Protein AF-A0A7W1GTR8-F1 (afdb_monomer_lite)

Sequence (193 aa):
MGFISLISNRDPLPRPLDPHANIKKKIEDIERNLTNFVSSNVNLNPQEKAKLLEQIKTRTIVAIEPSDSGLYKTFTATIVHPDIIKIKELLAQTEPTQKLLKDEITTKQEIRDVKLELVKDRKRLELLEERIDLARRKHPELFGKVTSAIGRRTLKLEREFFQTKSAIALNEKTLDELKVLLVEEDHRMRIPE

Foldseek 3Di:
DDDDDDDDDDDDDDDPDDPVVVVVVVLVVVLVVQLVVLVPDPPDDPVVSVVVNVCSVVVWDWDWDDDPVRDIDIDTDDDPDVVVVVVVVVVVVCVVVVVLVVVLVVLVVLLVVLVVVLVVLVVVLVVLVVVLVVLCVVPVPLPCPPVDPSNVVSVVSVVVNVVSVVSNVVSVVVSVVSVVVSVVSVVVPDDDD

Radius of gyration: 35.83 Å; chains: 1; bounding box: 67×60×103 Å

Structure (mmCIF, N/CA/C/O backbone):
data_AF-A0A7W1GTR8-F1
#
_entry.id   AF-A0A7W1GTR8-F1
#
loop_
_atom_site.group_PDB
_atom_site.id
_atom_site.type_symbol
_atom_site.label_atom_id
_atom_site.label_alt_id
_atom_site.label_comp_id
_atom_site.label_asym_id
_atom_site.label_entity_id
_atom_site.label_seq_id
_atom_site.pdbx_PDB_ins_code
_atom_site.Cartn_x
_atom_site.Cartn_y
_atom_site.Cartn_z
_atom_site.occupancy
_atom_site.B_iso_or_equiv
_atom_site.auth_seq_id
_atom_site.auth_comp_id
_atom_site.auth_asym_id
_atom_site.auth_atom_id
_atom_site.pdbx_PDB_model_num
ATOM 1 N N . MET A 1 1 ? 33.565 -49.693 39.510 1.00 44.16 1 MET A N 1
ATOM 2 C CA . MET A 1 1 ? 34.480 -48.678 38.937 1.00 44.16 1 MET A CA 1
ATOM 3 C C . MET A 1 1 ? 34.095 -48.525 37.472 1.00 44.16 1 MET A C 1
ATOM 5 O O . MET A 1 1 ? 34.162 -49.528 36.788 1.00 44.16 1 MET A O 1
ATOM 9 N N . GLY A 1 2 ? 33.598 -47.429 36.907 1.00 37.44 2 GLY A N 1
ATOM 10 C CA . GLY A 1 2 ? 33.258 -46.073 37.340 1.00 37.44 2 GLY A CA 1
ATOM 11 C C . GLY A 1 2 ? 32.327 -45.460 36.266 1.00 37.44 2 GLY A C 1
ATOM 12 O O . GLY A 1 2 ? 32.185 -46.027 35.185 1.00 37.44 2 GLY A O 1
ATOM 13 N N . PHE A 1 3 ? 31.641 -44.368 36.609 1.00 48.03 3 PHE A N 1
ATOM 14 C CA . PHE A 1 3 ? 30.519 -43.763 35.878 1.00 48.03 3 PHE A CA 1
ATOM 15 C C . PHE A 1 3 ? 30.929 -42.816 34.731 1.00 48.03 3 PHE A C 1
ATOM 17 O O . PHE A 1 3 ? 32.016 -42.245 34.723 1.00 48.03 3 PHE A O 1
ATOM 24 N N . ILE A 1 4 ? 29.988 -42.646 33.797 1.00 41.41 4 ILE A N 1
ATOM 25 C CA . ILE A 1 4 ? 29.943 -41.693 32.677 1.00 41.41 4 ILE A CA 1
ATOM 26 C C . ILE A 1 4 ? 29.884 -40.248 33.200 1.00 41.41 4 ILE A C 1
ATOM 28 O O . ILE A 1 4 ? 29.136 -39.982 34.137 1.00 41.41 4 ILE A O 1
ATOM 32 N N . SER A 1 5 ? 30.538 -39.305 32.512 1.00 35.69 5 SER A N 1
ATOM 33 C CA . SER A 1 5 ? 30.191 -37.877 32.592 1.00 35.69 5 SER A CA 1
ATOM 34 C C . SER A 1 5 ? 30.005 -37.286 31.193 1.00 35.69 5 SER A C 1
ATOM 36 O O . SER A 1 5 ? 30.965 -37.032 30.472 1.00 35.69 5 SER A O 1
ATOM 38 N N . LEU A 1 6 ? 28.738 -37.072 30.834 1.00 41.62 6 LEU A N 1
ATOM 39 C CA . LEU A 1 6 ? 28.268 -36.231 29.732 1.00 41.62 6 LEU A CA 1
ATOM 40 C C . LEU A 1 6 ? 28.116 -34.801 30.263 1.00 41.62 6 LEU A C 1
ATOM 42 O O . LEU A 1 6 ? 27.277 -34.563 31.129 1.00 41.62 6 LEU A O 1
ATOM 46 N N . ILE A 1 7 ? 28.877 -33.845 29.731 1.00 37.41 7 ILE A N 1
ATOM 47 C CA . ILE A 1 7 ? 28.616 -32.417 29.953 1.00 37.41 7 ILE A CA 1
ATOM 48 C C . ILE A 1 7 ? 27.919 -31.888 28.698 1.00 37.41 7 ILE A C 1
ATOM 50 O O . ILE A 1 7 ? 28.552 -31.576 27.695 1.00 37.41 7 ILE A O 1
ATOM 54 N N . SER A 1 8 ? 26.589 -31.838 28.752 1.00 37.44 8 SER A N 1
ATOM 55 C CA . SER A 1 8 ? 25.745 -31.133 27.787 1.00 37.44 8 SER A CA 1
ATOM 56 C C . SER A 1 8 ? 25.463 -29.740 28.338 1.00 37.44 8 SER A C 1
ATOM 58 O O . SER A 1 8 ? 24.739 -29.612 29.325 1.00 37.44 8 SER A O 1
ATOM 60 N N . ASN A 1 9 ? 25.972 -28.703 27.672 1.00 40.69 9 ASN A N 1
ATOM 61 C CA . ASN A 1 9 ? 25.506 -27.330 27.855 1.00 40.69 9 ASN A CA 1
ATOM 62 C C . ASN A 1 9 ? 24.008 -27.268 27.527 1.00 40.69 9 ASN A C 1
ATOM 64 O O . ASN A 1 9 ? 23.613 -27.386 26.369 1.00 40.69 9 ASN A O 1
ATOM 68 N N . ARG A 1 10 ? 23.169 -27.123 28.553 1.00 44.97 10 ARG A N 1
ATOM 69 C CA . ARG A 1 10 ? 21.782 -26.685 28.400 1.00 44.97 10 ARG A CA 1
ATOM 70 C C . ARG A 1 10 ? 21.700 -25.244 28.873 1.00 44.97 10 ARG A C 1
ATOM 72 O O . ARG A 1 10 ? 21.824 -24.997 30.069 1.00 44.97 10 ARG A O 1
ATOM 79 N N . ASP A 1 11 ? 21.436 -24.334 27.944 1.00 45.75 11 ASP A N 1
ATOM 80 C CA . ASP A 1 11 ? 20.737 -23.094 28.268 1.00 45.75 11 ASP A CA 1
ATOM 81 C C . ASP A 1 11 ? 19.374 -23.468 28.879 1.00 45.75 11 ASP A C 1
ATOM 83 O O . ASP A 1 11 ? 18.598 -24.197 28.245 1.00 45.75 11 ASP A O 1
ATOM 87 N N . PRO A 1 12 ? 19.059 -23.050 30.116 1.00 52.91 12 PRO A N 1
ATOM 88 C CA . PRO A 1 12 ? 17.730 -23.241 30.661 1.00 52.91 12 PRO A CA 1
ATOM 89 C C . PRO A 1 12 ? 16.777 -22.247 29.990 1.00 52.91 12 PRO A C 1
ATOM 91 O O . PRO A 1 12 ? 16.933 -21.034 30.112 1.00 52.91 12 PRO A O 1
ATOM 94 N N . LEU A 1 13 ? 15.756 -22.771 29.309 1.00 50.06 13 LEU A N 1
ATOM 95 C CA . LEU A 1 13 ? 14.580 -22.004 28.890 1.00 50.06 13 LEU A CA 1
ATOM 96 C C . LEU A 1 13 ? 14.046 -21.150 30.067 1.00 50.06 13 LEU A C 1
ATOM 98 O O . LEU A 1 13 ? 14.011 -21.641 31.204 1.00 50.06 13 LEU A O 1
ATOM 102 N N . PRO A 1 14 ? 13.606 -19.897 29.830 1.00 49.75 14 PRO A N 1
ATOM 103 C CA . PRO A 1 14 ? 13.045 -19.047 30.876 1.00 49.75 14 PRO A CA 1
ATOM 104 C C . PRO A 1 14 ? 11.790 -19.701 31.466 1.00 49.75 14 PRO A C 1
ATOM 106 O O . PRO A 1 14 ? 10.879 -20.107 30.743 1.00 49.75 14 PRO A O 1
ATOM 109 N N . ARG A 1 15 ? 11.754 -19.831 32.797 1.00 55.25 15 ARG A N 1
ATOM 110 C CA . ARG A 1 15 ? 10.621 -20.426 33.519 1.00 55.25 15 ARG A CA 1
ATOM 111 C C . ARG A 1 15 ? 9.352 -19.589 33.281 1.00 55.25 15 ARG A C 1
ATOM 113 O O . ARG A 1 15 ? 9.442 -18.361 33.336 1.00 55.25 15 ARG A O 1
ATOM 120 N N . PRO A 1 16 ? 8.178 -20.211 33.072 1.00 49.00 16 PRO A N 1
ATOM 121 C CA . PRO A 1 16 ? 6.916 -19.482 33.020 1.00 49.00 16 PRO A CA 1
ATOM 122 C C . PRO A 1 16 ? 6.690 -18.750 34.351 1.00 49.00 16 PRO A C 1
ATOM 124 O O . PRO A 1 16 ? 6.850 -19.333 35.423 1.00 49.00 16 PRO A O 1
ATOM 127 N N . LEU A 1 17 ? 6.363 -17.456 34.276 1.00 48.94 17 LEU A N 1
ATOM 128 C CA . LEU A 1 17 ? 6.008 -16.631 35.431 1.00 48.94 17 LEU A CA 1
ATOM 129 C C . LEU A 1 17 ? 4.769 -17.227 36.105 1.00 48.94 17 LEU A C 1
ATOM 131 O O . LEU A 1 17 ? 3.690 -17.255 35.518 1.00 48.94 17 LEU A O 1
ATOM 135 N N . ASP A 1 18 ? 4.949 -17.711 37.330 1.00 48.56 18 ASP A N 1
ATOM 136 C CA . ASP A 1 18 ? 3.910 -18.336 38.139 1.00 48.56 18 ASP A CA 1
ATOM 137 C C . ASP A 1 18 ? 2.757 -17.339 38.414 1.00 48.56 18 ASP A C 1
ATOM 139 O O . ASP A 1 18 ? 2.961 -16.339 39.117 1.00 48.56 18 ASP A O 1
ATOM 143 N N . PRO A 1 19 ? 1.535 -17.565 37.893 1.00 51.44 19 PRO A N 1
ATOM 144 C CA . PRO A 1 19 ? 0.390 -16.693 38.150 1.00 51.44 19 PRO A CA 1
ATOM 145 C C . PRO A 1 19 ? 0.018 -16.629 39.643 1.00 51.44 19 PRO A C 1
ATOM 147 O O . PRO A 1 19 ? -0.538 -15.622 40.092 1.00 51.44 19 PRO A O 1
ATOM 150 N N . HIS A 1 20 ? 0.389 -17.635 40.444 1.00 42.25 20 HIS A N 1
ATOM 151 C CA . HIS A 1 20 ? 0.188 -17.632 41.894 1.00 42.25 20 HIS A CA 1
ATOM 152 C C . HIS A 1 20 ? 1.148 -16.682 42.621 1.00 42.25 20 HIS A C 1
ATOM 154 O O . HIS A 1 20 ? 0.769 -16.101 43.643 1.00 42.25 20 HIS A O 1
ATOM 160 N N . ALA A 1 21 ? 2.345 -16.438 42.076 1.00 42.09 21 ALA A N 1
ATOM 161 C CA . ALA A 1 21 ? 3.288 -15.469 42.636 1.00 42.09 21 ALA A CA 1
ATOM 162 C C . ALA A 1 21 ? 2.758 -14.025 42.527 1.00 42.09 21 ALA A C 1
ATOM 164 O O . ALA A 1 21 ? 2.956 -13.218 43.437 1.00 42.09 21 ALA A O 1
ATOM 165 N N . ASN A 1 22 ? 2.007 -13.713 41.463 1.00 53.09 22 ASN A N 1
ATOM 166 C CA . ASN A 1 22 ? 1.377 -12.402 41.276 1.00 53.09 22 ASN A CA 1
ATOM 167 C C . ASN A 1 22 ? 0.144 -12.188 42.166 1.00 53.09 22 ASN A C 1
ATOM 169 O O . ASN A 1 22 ? -0.068 -11.082 42.662 1.00 53.09 22 ASN A O 1
ATOM 173 N N . ILE A 1 23 ? -0.670 -13.225 42.393 1.00 51.38 23 ILE A N 1
ATOM 174 C CA . ILE A 1 23 ? -1.851 -13.131 43.269 1.00 51.38 23 ILE A CA 1
ATOM 175 C C . ILE A 1 23 ? -1.424 -12.966 44.727 1.00 51.38 23 ILE A C 1
ATOM 177 O O . ILE A 1 23 ? -1.964 -12.114 45.429 1.00 51.38 23 ILE A O 1
ATOM 181 N N . LYS A 1 24 ? -0.407 -13.715 45.164 1.00 53.12 24 LYS A N 1
ATOM 182 C CA . LYS A 1 24 ? 0.158 -13.584 46.509 1.00 53.12 24 LYS A CA 1
ATOM 183 C C . LYS A 1 24 ? 0.646 -12.157 46.777 1.00 53.12 24 LYS A C 1
ATOM 185 O O . LYS A 1 24 ? 0.281 -11.575 47.792 1.00 53.12 24 LYS A O 1
ATOM 190 N N . LYS A 1 25 ? 1.364 -11.565 45.818 1.00 61.03 25 LYS A N 1
ATOM 191 C CA . LYS A 1 25 ? 1.833 -10.176 45.900 1.00 61.03 25 LYS A CA 1
ATOM 192 C C . LYS A 1 25 ? 0.680 -9.166 45.976 1.00 61.03 25 LYS A C 1
ATOM 194 O O . LYS A 1 25 ? 0.719 -8.260 46.795 1.00 61.03 25 LYS A O 1
ATOM 199 N N . LYS A 1 26 ? -0.386 -9.355 45.188 1.00 60.34 26 LYS A N 1
ATOM 200 C CA . LYS A 1 26 ? -1.576 -8.484 45.237 1.00 60.34 26 LYS A CA 1
ATOM 201 C C . LYS A 1 26 ? -2.319 -8.563 46.572 1.00 60.34 26 LYS A C 1
ATOM 203 O O . LYS A 1 26 ? -2.803 -7.544 47.048 1.00 60.34 26 LYS A O 1
ATOM 208 N N . ILE A 1 27 ? -2.412 -9.750 47.172 1.00 60.91 27 ILE A N 1
ATOM 209 C CA . ILE A 1 27 ? -3.022 -9.927 48.498 1.00 60.91 27 ILE A CA 1
ATOM 210 C C . ILE A 1 27 ? -2.170 -9.226 49.564 1.00 60.91 27 ILE A C 1
ATOM 212 O O . ILE A 1 27 ? -2.715 -8.480 50.372 1.00 60.91 27 ILE A O 1
ATOM 216 N N . GLU A 1 28 ? -0.844 -9.381 49.512 1.00 65.25 28 GLU A N 1
ATOM 217 C CA . GLU A 1 28 ? 0.091 -8.692 50.416 1.00 65.25 28 GLU A CA 1
ATOM 218 C C . GLU A 1 28 ? 0.008 -7.156 50.285 1.00 65.25 28 GLU A C 1
ATOM 220 O O . GLU A 1 28 ? 0.047 -6.442 51.290 1.00 65.25 28 GLU A O 1
ATOM 225 N N . ASP A 1 29 ? -0.162 -6.633 49.066 1.00 69.50 29 ASP A N 1
ATOM 226 C CA . ASP A 1 29 ? -0.330 -5.196 48.816 1.00 69.50 29 ASP A CA 1
ATOM 227 C C . ASP A 1 29 ? -1.667 -4.663 49.380 1.00 69.50 29 ASP A C 1
ATOM 229 O O . ASP A 1 29 ? -1.715 -3.572 49.957 1.00 69.50 29 ASP A O 1
ATOM 233 N N . ILE A 1 30 ? -2.752 -5.441 49.279 1.00 65.06 30 ILE A N 1
ATOM 234 C CA . ILE A 1 30 ? -4.070 -5.091 49.840 1.00 65.06 30 ILE A CA 1
ATOM 235 C C . ILE A 1 30 ? -4.044 -5.128 51.376 1.00 65.06 30 ILE A C 1
ATOM 237 O O . ILE A 1 30 ? -4.509 -4.182 52.016 1.00 65.06 30 ILE A O 1
ATOM 241 N N . GLU A 1 31 ? -3.459 -6.171 51.975 1.00 65.38 31 GLU A N 1
ATOM 242 C CA . GLU A 1 31 ? -3.281 -6.292 53.430 1.00 65.38 31 GLU A CA 1
ATOM 243 C C . GLU A 1 31 ? -2.493 -5.093 53.987 1.00 65.38 31 GLU A C 1
ATOM 245 O O . GLU A 1 31 ? -2.859 -4.520 55.020 1.00 65.38 31 GLU A O 1
ATOM 250 N N . ARG A 1 32 ? -1.450 -4.652 53.270 1.00 70.25 32 ARG A N 1
ATOM 251 C CA . ARG A 1 32 ? -0.637 -3.488 53.644 1.00 70.25 32 ARG A CA 1
ATOM 252 C C . ARG A 1 32 ? -1.436 -2.186 53.608 1.00 70.25 32 ARG A C 1
ATOM 254 O O . ARG A 1 32 ? -1.359 -1.400 54.552 1.00 70.25 32 ARG A O 1
ATOM 261 N N . ASN A 1 33 ? -2.231 -1.967 52.564 1.00 68.81 33 ASN A N 1
ATOM 262 C CA . ASN A 1 33 ? -3.048 -0.758 52.433 1.00 68.81 33 ASN A CA 1
ATOM 263 C C . ASN A 1 33 ? -4.148 -0.681 53.504 1.00 68.81 33 ASN A C 1
ATOM 265 O O . ASN A 1 33 ? -4.340 0.377 54.105 1.00 68.81 33 ASN A O 1
ATOM 269 N N . LEU A 1 34 ? -4.815 -1.802 53.803 1.00 63.34 34 LEU A N 1
ATOM 270 C CA . LEU A 1 34 ? -5.828 -1.875 54.863 1.00 63.34 34 LEU A CA 1
ATOM 271 C C . LEU A 1 34 ? -5.219 -1.663 56.253 1.00 63.34 34 LEU A C 1
ATOM 273 O O . LEU A 1 34 ? -5.763 -0.909 57.059 1.00 63.34 34 LEU A O 1
ATOM 277 N N . THR A 1 35 ? -4.056 -2.263 56.515 1.00 69.31 35 THR A N 1
ATOM 278 C CA . THR A 1 35 ? -3.319 -2.066 57.772 1.00 69.31 35 THR A CA 1
ATOM 279 C C . THR A 1 35 ? -2.945 -0.598 57.966 1.00 69.31 35 THR A C 1
ATOM 281 O O . THR A 1 35 ? -3.136 -0.055 59.056 1.00 69.31 35 THR A O 1
ATOM 284 N N . ASN A 1 36 ? -2.464 0.067 56.912 1.00 70.75 36 ASN A N 1
ATOM 285 C CA . ASN A 1 36 ? -2.107 1.484 56.955 1.00 70.75 36 ASN A CA 1
ATOM 286 C C . ASN A 1 36 ? -3.327 2.373 57.214 1.00 70.75 36 ASN A C 1
ATOM 288 O O . ASN A 1 36 ? -3.244 3.275 58.042 1.00 70.75 36 ASN A O 1
ATOM 292 N N . PHE A 1 37 ? -4.460 2.088 56.567 1.00 67.56 37 PHE A N 1
ATOM 293 C CA . PHE A 1 37 ? -5.707 2.830 56.753 1.00 67.56 37 PHE A CA 1
ATOM 294 C C . PHE A 1 37 ? -6.261 2.705 58.180 1.00 67.56 37 PHE A C 1
ATOM 296 O O . PHE A 1 37 ? -6.574 3.707 58.818 1.00 67.56 37 PHE A O 1
ATOM 303 N N . VAL A 1 38 ? -6.334 1.487 58.725 1.00 67.00 38 VAL A N 1
ATOM 304 C CA . VAL A 1 38 ? -6.798 1.268 60.108 1.00 67.00 38 VAL A CA 1
ATOM 305 C C . VAL A 1 38 ? -5.825 1.889 61.114 1.00 67.00 38 VAL A C 1
ATOM 307 O O . VAL A 1 38 ? -6.241 2.444 62.131 1.00 67.00 38 VAL A O 1
ATOM 310 N N . SER A 1 39 ? -4.523 1.852 60.822 1.00 66.56 39 SER A N 1
ATOM 311 C CA . SER A 1 39 ? -3.492 2.445 61.677 1.00 66.56 39 SER A CA 1
ATOM 312 C C . SER A 1 39 ? -3.520 3.975 61.684 1.00 66.56 39 SER A C 1
ATOM 314 O O . SER A 1 39 ? -3.244 4.565 62.730 1.00 66.56 39 SER A O 1
ATOM 316 N N . SER A 1 40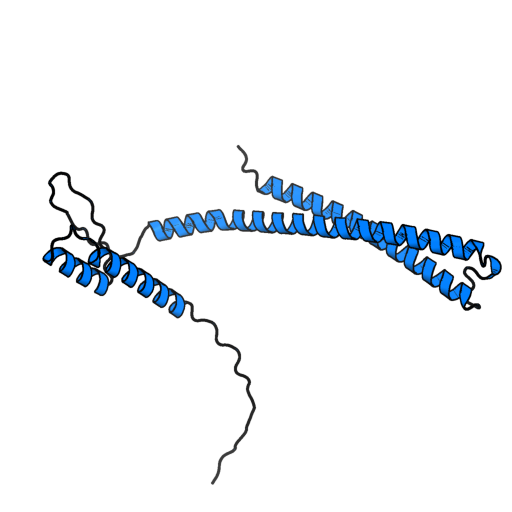 ? -3.875 4.617 60.569 1.00 69.12 40 SER A N 1
ATOM 317 C CA . SER A 1 40 ? -3.925 6.079 60.436 1.00 69.12 40 SER A CA 1
ATOM 318 C C . SER A 1 40 ? -5.268 6.701 60.829 1.00 69.12 40 SER A C 1
ATOM 320 O O . SER A 1 40 ? -5.339 7.914 61.018 1.00 69.12 40 SER A O 1
ATOM 322 N N . ASN A 1 41 ? -6.325 5.902 60.992 1.00 63.38 41 ASN A N 1
ATOM 323 C CA . ASN A 1 41 ? -7.642 6.414 61.352 1.00 63.38 41 ASN A CA 1
ATOM 324 C C . ASN A 1 41 ? -7.706 6.788 62.847 1.00 63.38 41 ASN A C 1
ATOM 326 O O . ASN A 1 41 ? -7.627 5.931 63.732 1.00 63.38 41 ASN A O 1
ATOM 330 N N . VAL A 1 42 ? -7.816 8.092 63.115 1.00 57.69 42 VAL A N 1
ATOM 331 C CA . VAL A 1 42 ? -7.761 8.704 64.458 1.00 57.69 42 VAL A CA 1
ATOM 332 C C . VAL A 1 42 ? -9.077 8.531 65.228 1.00 57.69 42 VAL A C 1
ATOM 334 O O . VAL A 1 42 ? -9.092 8.616 66.451 1.00 57.69 42 VAL A O 1
ATOM 337 N N . ASN A 1 43 ? -10.171 8.217 64.530 1.00 58.56 43 ASN A N 1
ATOM 338 C CA . ASN A 1 43 ? -11.512 8.126 65.112 1.00 58.56 43 ASN A CA 1
ATOM 339 C C . ASN A 1 43 ? -11.857 6.732 65.668 1.00 58.56 43 ASN A C 1
ATOM 341 O O . ASN A 1 43 ? -12.959 6.537 66.175 1.00 58.56 43 ASN A O 1
ATOM 345 N N . LEU A 1 44 ? -10.948 5.756 65.563 1.00 60.28 44 LEU A N 1
ATOM 346 C CA . LEU A 1 44 ? -11.160 4.395 66.063 1.00 60.28 44 LEU A CA 1
ATOM 347 C C . LEU A 1 44 ? -10.664 4.251 67.504 1.00 60.28 44 LEU A C 1
ATOM 349 O O . LEU A 1 44 ? -9.524 4.598 67.822 1.00 60.28 44 LEU A O 1
ATOM 353 N N . ASN A 1 45 ? -11.495 3.657 68.361 1.00 67.69 45 ASN A N 1
ATOM 354 C CA . ASN A 1 45 ? -11.109 3.291 69.721 1.00 67.69 45 ASN A CA 1
ATOM 355 C C . ASN A 1 45 ? -9.925 2.293 69.683 1.00 67.69 45 ASN A C 1
ATOM 357 O O . ASN A 1 45 ? -9.959 1.346 68.889 1.00 67.69 45 ASN A O 1
ATOM 361 N N . PRO A 1 46 ? -8.888 2.444 70.532 1.00 69.81 46 PRO A N 1
ATOM 362 C CA . PRO A 1 46 ? -7.747 1.528 70.600 1.00 69.81 46 PRO A CA 1
ATOM 363 C C . PRO A 1 46 ? -8.091 0.028 70.621 1.00 69.81 46 PRO A C 1
ATOM 365 O O . PRO A 1 46 ? -7.386 -0.765 69.996 1.00 69.81 46 PRO A O 1
ATOM 368 N N . GLN A 1 47 ? -9.179 -0.373 71.288 1.00 66.25 47 GLN A N 1
ATOM 369 C CA . GLN A 1 47 ? -9.611 -1.779 71.335 1.00 66.25 47 GLN A CA 1
ATOM 370 C C . GLN A 1 47 ? -10.207 -2.268 70.003 1.00 66.25 47 GLN A C 1
ATOM 372 O O . GLN A 1 47 ? -9.911 -3.375 69.555 1.00 66.25 47 GLN A O 1
ATOM 377 N N . GLU A 1 48 ? -11.005 -1.437 69.332 1.00 61.66 48 GLU A N 1
ATOM 378 C CA . GLU A 1 48 ? -11.594 -1.749 68.021 1.00 61.66 48 GLU A CA 1
ATOM 379 C C . GLU A 1 48 ? -10.524 -1.781 66.931 1.00 61.66 48 GLU A C 1
ATOM 381 O O . GLU A 1 48 ? -10.508 -2.668 66.078 1.00 61.66 48 GLU A O 1
ATOM 386 N N . LYS A 1 49 ? -9.561 -0.862 67.025 1.00 66.62 49 LYS A N 1
ATOM 387 C CA . LYS A 1 49 ? -8.378 -0.818 66.171 1.00 66.62 49 LYS A CA 1
ATOM 388 C C . LYS A 1 49 ? -7.551 -2.099 66.284 1.00 66.62 49 LYS A C 1
ATOM 390 O O . LYS A 1 49 ? -7.161 -2.661 65.263 1.00 66.62 49 LYS A O 1
ATOM 395 N N . ALA A 1 50 ? -7.323 -2.595 67.502 1.00 67.56 50 ALA A N 1
ATOM 396 C CA . ALA A 1 50 ? -6.613 -3.855 67.724 1.00 67.56 50 ALA A CA 1
ATOM 397 C C . ALA A 1 50 ? -7.363 -5.055 67.115 1.00 67.56 50 ALA A C 1
ATOM 399 O O . ALA A 1 50 ? -6.756 -5.864 66.413 1.00 67.56 50 ALA A O 1
ATOM 400 N N . LYS A 1 51 ? -8.687 -5.119 67.303 1.00 64.50 51 LYS A N 1
ATOM 401 C CA . LYS A 1 51 ? -9.542 -6.188 66.766 1.00 64.50 51 LYS A CA 1
ATOM 402 C C . LYS A 1 51 ? -9.571 -6.211 65.231 1.00 64.50 51 LYS A C 1
ATOM 404 O O . LYS A 1 51 ? -9.462 -7.277 64.633 1.00 64.50 51 LYS A O 1
ATOM 409 N N . LEU A 1 52 ? -9.651 -5.047 64.583 1.00 61.41 52 LEU A N 1
ATOM 410 C CA . LEU A 1 52 ? -9.629 -4.935 63.117 1.00 61.41 52 LEU A CA 1
ATOM 411 C C . LEU A 1 52 ? -8.267 -5.322 62.524 1.00 61.41 52 LEU A C 1
ATOM 413 O O . LEU A 1 52 ? -8.209 -6.006 61.504 1.00 61.41 52 LEU A O 1
ATOM 417 N N . LEU A 1 53 ? -7.164 -4.946 63.179 1.00 67.25 53 LEU A N 1
ATOM 418 C CA . LEU A 1 53 ? -5.819 -5.360 62.762 1.00 67.25 53 LEU A CA 1
ATOM 419 C C . LEU A 1 53 ? -5.618 -6.879 62.875 1.00 67.25 53 LEU A C 1
ATOM 421 O O . LEU A 1 53 ? -4.940 -7.476 62.038 1.00 67.25 53 LEU A O 1
ATOM 425 N N . GLU A 1 54 ? -6.217 -7.521 63.877 1.00 64.94 54 GLU A N 1
ATOM 426 C CA . GLU A 1 54 ? -6.216 -8.981 64.022 1.00 64.94 54 GLU A CA 1
ATOM 427 C C . GLU A 1 54 ? -7.061 -9.673 62.933 1.00 64.94 54 GLU A C 1
ATOM 429 O O . GLU A 1 54 ? -6.651 -10.689 62.364 1.00 64.94 54 GLU A O 1
ATOM 434 N N . GLN A 1 55 ? -8.196 -9.082 62.555 1.00 61.81 55 GLN A N 1
ATOM 435 C CA . GLN A 1 55 ? -9.064 -9.581 61.479 1.00 61.81 55 GLN A CA 1
ATOM 436 C C . GLN A 1 55 ? -8.429 -9.454 60.082 1.00 61.81 55 GLN A C 1
ATOM 438 O O . GLN A 1 55 ? -8.544 -10.369 59.264 1.00 61.81 55 GLN A O 1
ATOM 443 N N . ILE A 1 56 ? -7.673 -8.378 59.832 1.00 62.22 56 ILE A N 1
ATOM 444 C CA . ILE A 1 56 ? -6.878 -8.210 58.602 1.00 62.22 56 ILE A CA 1
ATOM 445 C C . ILE A 1 56 ? -5.784 -9.284 58.521 1.00 62.22 56 ILE A C 1
ATOM 447 O O . ILE A 1 56 ? -5.637 -9.933 57.487 1.00 62.22 56 ILE A O 1
ATOM 451 N N . LYS A 1 57 ? -5.062 -9.540 59.623 1.00 63.81 57 LYS A N 1
ATOM 452 C CA . LYS A 1 57 ? -4.029 -10.594 59.686 1.00 63.81 57 LYS A CA 1
ATOM 453 C C . LYS A 1 57 ? -4.587 -11.999 59.454 1.00 63.81 57 LYS A C 1
ATOM 455 O O . LYS A 1 57 ? -3.891 -12.851 58.912 1.00 63.81 57 LYS A O 1
ATOM 460 N N . THR A 1 58 ? -5.834 -12.244 59.850 1.00 60.66 58 THR A N 1
ATOM 461 C CA . THR A 1 58 ? -6.526 -13.529 59.654 1.00 60.66 58 THR A CA 1
ATOM 462 C C . THR A 1 58 ? -7.278 -13.615 58.321 1.00 60.66 58 THR A C 1
ATOM 464 O O . THR A 1 58 ? -7.981 -14.595 58.085 1.00 60.66 58 THR A O 1
ATOM 467 N N . ARG A 1 59 ? -7.097 -12.635 57.418 1.00 59.06 59 ARG A N 1
ATOM 468 C CA . ARG A 1 59 ? -7.688 -12.590 56.065 1.00 59.06 59 ARG A CA 1
ATOM 469 C C . ARG A 1 59 ? -9.218 -12.610 56.044 1.00 59.06 59 ARG A C 1
ATOM 471 O O . ARG A 1 59 ? -9.825 -13.119 55.103 1.00 59.06 59 ARG A O 1
ATOM 478 N N . THR A 1 60 ? -9.846 -12.026 57.061 1.00 53.25 60 THR A N 1
ATOM 479 C CA . THR A 1 60 ? -11.303 -11.859 57.116 1.00 53.25 60 THR A CA 1
ATOM 480 C C . THR A 1 60 ? -11.645 -10.421 56.724 1.00 53.25 60 THR A C 1
ATOM 482 O O . THR A 1 60 ? -11.276 -9.487 57.433 1.00 53.25 60 THR A O 1
ATOM 485 N N . ILE A 1 61 ? -12.320 -10.213 55.587 1.00 50.34 61 ILE A N 1
ATOM 486 C CA . ILE A 1 61 ? -12.757 -8.870 55.169 1.00 50.34 61 ILE A CA 1
ATOM 487 C C . ILE A 1 61 ? -14.017 -8.507 55.962 1.00 50.34 61 ILE A C 1
ATOM 489 O O . ILE A 1 61 ? -15.012 -9.228 55.913 1.00 50.34 61 ILE A O 1
ATOM 493 N N . VAL A 1 62 ? -13.973 -7.393 56.695 1.00 45.50 62 VAL A N 1
ATOM 494 C CA . VAL A 1 62 ? -15.103 -6.873 57.478 1.00 45.50 62 VAL A CA 1
ATOM 495 C C . VAL A 1 62 ? -15.706 -5.683 56.739 1.00 45.50 62 VAL A C 1
ATOM 497 O O . VAL A 1 62 ? -15.032 -4.673 56.549 1.00 45.50 62 VAL A O 1
ATOM 500 N N . ALA A 1 63 ? -16.972 -5.791 56.332 1.00 46.12 63 ALA A N 1
ATOM 501 C CA . ALA A 1 63 ? -17.763 -4.635 55.920 1.00 46.12 63 ALA A CA 1
ATOM 502 C C . ALA A 1 63 ? -18.382 -3.995 57.174 1.00 46.12 63 ALA A C 1
ATOM 504 O O . ALA A 1 63 ? -18.986 -4.691 57.994 1.00 46.12 63 ALA A O 1
ATOM 505 N N . ILE A 1 64 ? -18.198 -2.684 57.342 1.00 44.53 64 ILE A N 1
ATOM 506 C CA . ILE A 1 64 ? -18.766 -1.907 58.449 1.00 44.53 64 ILE A CA 1
ATOM 507 C C . ILE A 1 64 ? -19.797 -0.953 57.846 1.00 44.53 64 ILE A C 1
ATOM 509 O O . ILE A 1 64 ? -19.423 -0.046 57.106 1.00 44.53 64 ILE A O 1
ATOM 513 N N . GLU A 1 65 ? -21.076 -1.147 58.166 1.00 41.38 65 GLU A N 1
ATOM 514 C CA . GLU A 1 65 ? -22.122 -0.161 57.875 1.00 41.38 65 GLU A CA 1
ATOM 515 C C . GLU A 1 65 ? -22.358 0.738 59.102 1.00 41.38 65 GLU A C 1
ATOM 517 O O . GLU A 1 65 ? -22.350 0.246 60.240 1.00 41.38 65 GLU A O 1
ATOM 522 N N . PRO A 1 66 ? -22.567 2.054 58.914 1.00 38.16 66 PRO A N 1
ATOM 523 C CA . PRO A 1 66 ? -22.996 2.930 59.996 1.00 38.16 66 PRO A CA 1
ATOM 524 C C . PRO A 1 66 ? -24.441 2.592 60.387 1.00 38.16 66 PRO A C 1
ATOM 526 O O . PRO A 1 66 ? -25.311 2.496 59.527 1.00 38.16 66 PRO A O 1
ATOM 529 N N . SER A 1 67 ? -24.706 2.410 61.685 1.00 44.06 67 SER A N 1
ATOM 530 C CA . SER A 1 67 ? -26.077 2.304 62.194 1.00 44.06 67 SER A CA 1
ATOM 531 C C . SER A 1 67 ? -26.548 3.658 62.723 1.00 44.06 67 SER A C 1
ATOM 533 O O . SER A 1 67 ? -25.781 4.379 63.368 1.00 44.06 67 SER A O 1
ATOM 535 N N . ASP A 1 68 ? -27.828 3.970 62.520 1.00 45.12 68 ASP A N 1
ATOM 536 C CA . ASP A 1 68 ? -28.463 5.216 62.979 1.00 45.12 68 ASP A CA 1
ATOM 537 C C . ASP A 1 68 ? -28.490 5.378 64.516 1.00 45.12 68 ASP A C 1
ATOM 539 O O . ASP A 1 68 ? -28.920 6.408 65.029 1.00 45.12 68 ASP A O 1
ATOM 543 N N . SER A 1 69 ? -28.007 4.388 65.278 1.00 44.88 69 SER A N 1
ATOM 544 C CA . SER A 1 69 ? -27.920 4.423 66.744 1.00 44.88 69 SER A CA 1
ATOM 545 C C . SER A 1 69 ? -26.493 4.583 67.289 1.00 44.88 69 SER A C 1
ATOM 547 O O . SER A 1 69 ? -26.277 4.371 68.480 1.00 44.88 69 SER A O 1
ATOM 549 N N . GLY A 1 70 ? -25.497 4.892 66.448 1.00 42.09 70 GLY A N 1
ATOM 550 C CA . GLY A 1 70 ? -24.107 5.109 66.883 1.00 42.09 70 GLY A CA 1
ATOM 551 C C . GLY A 1 70 ? -23.369 3.853 67.378 1.00 42.09 70 GLY A C 1
ATOM 552 O O . GLY A 1 70 ? -22.282 3.963 67.937 1.00 42.09 70 GLY A O 1
ATOM 553 N N . LEU A 1 71 ? -23.930 2.656 67.167 1.00 39.69 71 LEU A N 1
ATOM 554 C CA . LEU A 1 71 ? -23.321 1.367 67.519 1.00 39.69 71 LEU A CA 1
ATOM 555 C C . LEU A 1 71 ? -23.161 0.522 66.250 1.00 39.69 71 LEU A C 1
ATOM 557 O O . LEU A 1 71 ? -24.143 0.017 65.702 1.00 39.69 71 LEU A O 1
ATOM 561 N N . TYR A 1 72 ? -21.928 0.384 65.764 1.00 39.31 72 TYR A N 1
ATOM 562 C CA . TYR A 1 72 ? -21.608 -0.377 64.553 1.00 39.31 72 TYR A CA 1
ATOM 563 C C . TYR A 1 72 ? -21.965 -1.864 64.716 1.00 39.31 72 TYR A C 1
ATOM 565 O O . TYR A 1 72 ? -21.492 -2.531 65.638 1.00 39.31 72 TYR A O 1
ATOM 573 N N . LYS A 1 73 ? -22.770 -2.413 63.798 1.00 40.75 73 LYS A N 1
ATOM 574 C CA . LYS A 1 73 ? -22.962 -3.866 63.668 1.00 40.75 73 LYS A CA 1
ATOM 575 C C . LYS A 1 73 ? -21.930 -4.399 62.674 1.00 40.75 73 LYS A C 1
ATOM 577 O O . LYS A 1 73 ? -21.866 -3.935 61.543 1.00 40.75 73 LYS A O 1
ATOM 582 N N . THR A 1 74 ? -21.109 -5.359 63.101 1.00 44.06 74 THR A N 1
ATOM 583 C CA . THR A 1 74 ? -20.142 -6.045 62.228 1.00 44.06 74 THR A CA 1
ATOM 584 C C . THR A 1 74 ? -20.765 -7.324 61.676 1.00 44.06 74 THR A C 1
ATOM 586 O O . THR A 1 74 ? -21.299 -8.132 62.435 1.00 44.06 74 THR A O 1
ATOM 589 N N . PHE A 1 75 ? -20.692 -7.517 60.359 1.00 40.66 75 PHE A N 1
ATOM 590 C CA . PHE A 1 75 ? -21.076 -8.762 59.693 1.00 40.66 75 PHE A CA 1
ATOM 591 C C . PHE A 1 75 ? -19.823 -9.444 59.134 1.00 40.66 75 PHE A C 1
ATOM 593 O O . PHE A 1 75 ? -18.985 -8.808 58.495 1.00 40.66 75 PHE A O 1
ATOM 600 N N . THR A 1 76 ? -19.681 -10.745 59.388 1.00 38.31 76 THR A N 1
ATOM 601 C CA . THR A 1 76 ? -18.606 -11.582 58.836 1.00 38.31 76 THR A CA 1
ATOM 602 C C . THR A 1 76 ? -19.088 -12.259 57.558 1.00 38.31 76 THR A C 1
ATOM 604 O O . THR A 1 76 ? -20.046 -13.030 57.608 1.00 38.31 76 THR A O 1
ATOM 607 N N . ALA A 1 77 ? -18.418 -12.014 56.431 1.00 40.44 77 ALA A N 1
ATOM 608 C CA . ALA A 1 77 ? -18.699 -12.675 55.158 1.00 40.44 77 ALA A CA 1
ATOM 609 C C . ALA A 1 77 ? -17.508 -13.547 54.721 1.00 40.44 77 ALA A C 1
ATOM 611 O O . ALA A 1 77 ? -16.382 -13.069 54.590 1.00 40.44 77 ALA A O 1
ATOM 612 N N . THR A 1 78 ? -17.760 -14.838 54.487 1.00 39.62 78 THR A N 1
ATOM 613 C CA . THR A 1 78 ? -16.816 -15.774 53.857 1.00 39.62 78 THR A CA 1
ATOM 614 C C . THR A 1 78 ? -16.984 -15.697 52.336 1.00 39.62 78 THR A C 1
ATOM 616 O O . THR A 1 78 ? -18.101 -15.759 51.827 1.00 39.62 78 THR A O 1
ATOM 619 N N . ILE A 1 79 ? -15.884 -15.525 51.597 1.00 42.16 79 ILE A N 1
ATOM 620 C CA . ILE A 1 79 ? -15.901 -15.208 50.161 1.00 42.16 79 ILE A CA 1
ATOM 621 C C . ILE A 1 79 ? -16.312 -16.430 49.322 1.00 42.16 79 ILE A C 1
ATOM 623 O O . ILE A 1 79 ? -15.483 -17.268 48.984 1.00 42.16 79 ILE A O 1
ATOM 627 N N . VAL A 1 80 ? -17.575 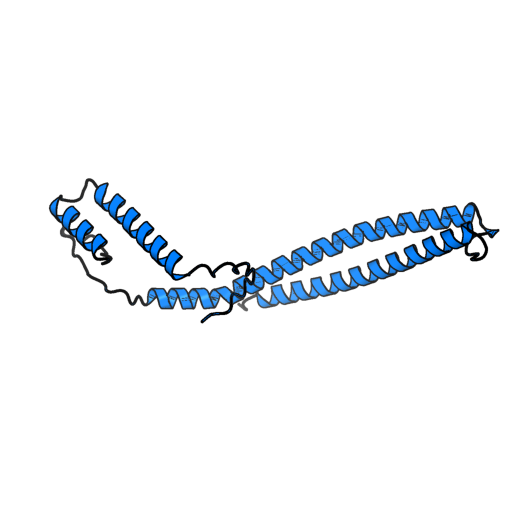-16.456 48.896 1.00 43.22 80 VAL A N 1
ATOM 628 C CA . VAL A 1 80 ? -17.985 -16.915 47.558 1.00 43.22 80 VAL A CA 1
ATOM 629 C C . VAL A 1 80 ? -18.932 -15.841 47.025 1.00 43.22 80 VAL A C 1
ATOM 631 O O . VAL A 1 80 ? -20.142 -15.909 47.212 1.00 43.22 80 VAL A O 1
ATOM 634 N N . HIS A 1 81 ? -18.368 -14.762 46.472 1.00 42.66 81 HIS A N 1
ATOM 635 C CA . HIS A 1 81 ? -19.154 -13.582 46.104 1.00 42.66 81 HIS A CA 1
ATOM 636 C C . HIS A 1 81 ? -19.912 -13.836 44.787 1.00 42.66 81 HIS A C 1
ATOM 638 O O . HIS A 1 81 ? -19.252 -14.045 43.762 1.00 42.66 81 HIS A O 1
ATOM 644 N N . PRO A 1 82 ? -21.256 -13.748 44.754 1.00 48.31 82 PRO A N 1
ATOM 645 C CA . PRO A 1 82 ? -22.021 -13.746 43.503 1.00 48.31 82 PRO A CA 1
ATOM 646 C C . PRO A 1 82 ? -21.588 -12.611 42.561 1.00 48.31 82 PRO A C 1
ATOM 648 O O . PRO A 1 82 ? -21.690 -12.747 41.347 1.00 48.31 82 PRO A O 1
ATOM 651 N N . ASP A 1 83 ? -20.985 -11.545 43.093 1.00 47.59 83 ASP A N 1
ATOM 652 C CA . ASP A 1 83 ? -20.429 -10.450 42.290 1.00 47.59 83 ASP A CA 1
ATOM 653 C C . ASP A 1 83 ? -19.164 -10.833 41.516 1.00 47.59 83 ASP A C 1
ATOM 655 O O . ASP A 1 83 ? -18.912 -10.248 40.472 1.00 47.59 83 ASP A O 1
ATOM 659 N N . ILE A 1 84 ? -18.393 -11.848 41.933 1.00 50.09 84 ILE A N 1
ATOM 660 C CA . ILE A 1 84 ? -17.270 -12.350 41.117 1.00 50.09 84 ILE A CA 1
ATOM 661 C C . ILE A 1 84 ? -17.803 -13.101 39.890 1.00 50.09 84 ILE A C 1
ATOM 663 O O . ILE A 1 84 ? -17.222 -12.995 38.811 1.00 50.09 84 ILE A O 1
ATOM 667 N N . ILE A 1 85 ? -18.910 -13.837 40.034 1.00 50.66 85 ILE A N 1
ATOM 668 C CA . ILE A 1 85 ? -19.597 -14.487 38.908 1.00 50.66 85 ILE A CA 1
ATOM 669 C C . ILE A 1 85 ? -20.196 -13.413 37.998 1.00 50.66 85 ILE A C 1
ATOM 671 O O . ILE A 1 85 ? -19.925 -13.423 36.803 1.00 50.66 85 ILE A O 1
ATOM 675 N N . LYS A 1 86 ? -20.877 -12.417 38.574 1.00 51.31 86 LYS A N 1
ATOM 676 C CA . LYS A 1 86 ? -21.459 -11.286 37.841 1.00 51.31 86 LYS A CA 1
ATOM 677 C C . LYS A 1 86 ? -20.405 -10.475 37.082 1.00 51.31 86 LYS A C 1
ATOM 679 O O . LYS A 1 86 ? -20.618 -10.128 35.931 1.00 51.31 86 LYS A O 1
ATOM 684 N N . ILE A 1 87 ? -19.238 -10.221 37.679 1.00 50.38 87 ILE A N 1
ATOM 685 C CA . ILE A 1 87 ? -18.111 -9.549 37.014 1.00 50.38 87 ILE A CA 1
ATOM 686 C C . ILE A 1 87 ? -17.534 -10.423 35.896 1.00 50.38 87 ILE A C 1
ATOM 688 O O . ILE A 1 87 ? -17.225 -9.899 34.833 1.00 50.38 87 ILE A O 1
ATOM 692 N N . LYS A 1 88 ? -17.402 -11.742 36.089 1.00 49.53 88 LYS A N 1
ATOM 693 C CA . LYS A 1 88 ? -16.954 -12.654 35.023 1.00 49.53 88 LYS A CA 1
ATOM 694 C C . LYS A 1 88 ? -17.952 -12.736 33.870 1.00 49.53 88 LYS A C 1
ATOM 696 O O . LYS A 1 88 ? -17.526 -12.754 32.724 1.00 49.53 88 LYS A O 1
ATOM 701 N N . GLU A 1 89 ? -19.248 -12.747 34.156 1.00 61.12 89 GLU A N 1
ATOM 702 C CA . GLU A 1 89 ? -20.307 -12.708 33.143 1.00 61.12 89 GLU A CA 1
ATOM 703 C C . GLU A 1 89 ? -20.324 -11.364 32.403 1.00 61.12 89 GLU A C 1
ATOM 705 O O . GLU A 1 89 ? -20.382 -11.349 31.178 1.00 61.12 89 GLU A O 1
ATOM 710 N N . LEU A 1 90 ? -20.170 -10.241 33.113 1.00 57.84 90 LEU A N 1
ATOM 711 C CA . LEU A 1 90 ? -20.049 -8.905 32.512 1.00 57.84 90 LEU A CA 1
ATOM 712 C C . LEU A 1 90 ? -18.759 -8.754 31.682 1.00 57.84 90 LEU A C 1
ATOM 714 O O . LEU A 1 90 ? -18.762 -8.107 30.635 1.00 57.84 90 LEU A O 1
ATOM 718 N N . LEU A 1 91 ? -17.653 -9.374 32.100 1.00 55.09 91 LEU A N 1
ATOM 719 C CA . LEU A 1 91 ? -16.413 -9.422 31.319 1.00 55.09 91 LEU A CA 1
ATOM 720 C C . LEU A 1 91 ? -16.569 -10.302 30.072 1.00 55.09 91 LEU A C 1
ATOM 722 O O . LEU A 1 91 ? -16.203 -9.877 28.982 1.00 55.09 91 LEU A O 1
ATOM 726 N N . ALA A 1 92 ? -17.200 -11.471 30.194 1.00 60.03 92 ALA A N 1
ATOM 727 C CA . ALA A 1 92 ? -17.493 -12.346 29.058 1.00 60.03 92 ALA A CA 1
ATOM 728 C C . ALA A 1 92 ? -18.451 -11.694 28.041 1.00 60.03 92 ALA A C 1
ATOM 730 O O . ALA A 1 92 ? -18.366 -11.968 26.848 1.00 60.03 92 ALA A O 1
ATOM 731 N N . GLN A 1 93 ? -19.331 -10.793 28.491 1.00 60.28 93 GLN A N 1
ATOM 732 C CA . GLN A 1 93 ? -20.183 -9.979 27.616 1.00 60.28 93 GLN A CA 1
ATOM 733 C C . GLN A 1 93 ? -19.428 -8.832 26.925 1.00 60.28 93 GLN A C 1
ATOM 735 O O . GLN A 1 93 ? -19.863 -8.370 25.874 1.00 60.28 93 GLN A O 1
ATOM 740 N N . THR A 1 94 ? -18.298 -8.373 27.475 1.00 65.19 94 THR A N 1
ATOM 741 C CA . THR A 1 94 ? -17.511 -7.251 26.924 1.00 65.19 94 THR A CA 1
ATOM 742 C C . THR A 1 94 ? -16.292 -7.691 26.110 1.00 65.19 94 THR A C 1
ATOM 744 O O . THR A 1 94 ? -15.804 -6.913 25.291 1.00 65.19 94 THR A O 1
ATOM 747 N N . GLU A 1 95 ? -15.832 -8.936 26.255 1.00 65.38 95 GLU A N 1
ATOM 748 C CA . GLU A 1 95 ? -14.766 -9.535 25.436 1.00 65.38 95 GLU A CA 1
ATOM 749 C C . GLU A 1 95 ? -15.044 -9.503 23.916 1.00 65.38 95 GLU A C 1
ATOM 751 O O . GLU A 1 95 ? -14.138 -9.124 23.166 1.00 65.38 95 GLU A O 1
ATOM 756 N N . PRO A 1 96 ? -16.261 -9.820 23.420 1.00 69.44 96 PRO A N 1
ATOM 757 C CA . PRO A 1 96 ? -16.573 -9.732 21.993 1.00 69.44 96 PRO A CA 1
ATOM 758 C C . PRO A 1 96 ? -16.454 -8.299 21.470 1.00 69.44 96 PRO A C 1
ATOM 760 O O . PRO A 1 96 ? -15.881 -8.071 20.407 1.00 69.44 96 PRO A O 1
ATOM 763 N N . THR A 1 97 ? -16.928 -7.327 22.248 1.00 69.81 97 THR A N 1
ATOM 764 C CA . THR A 1 97 ? -16.876 -5.902 21.904 1.00 69.81 97 THR A CA 1
ATOM 765 C C . THR A 1 97 ? -15.441 -5.379 21.903 1.00 69.81 97 THR A C 1
ATOM 767 O O . THR A 1 97 ? -15.049 -4.664 20.987 1.00 69.81 97 THR A O 1
ATOM 770 N N . GLN A 1 98 ? -14.615 -5.775 22.879 1.00 72.25 98 GLN A N 1
ATOM 771 C CA . GLN A 1 98 ? -13.191 -5.413 22.909 1.00 72.25 98 GLN A CA 1
ATOM 772 C C . GLN A 1 98 ? -12.418 -5.998 21.725 1.00 72.25 98 GLN A C 1
ATOM 774 O O . GLN A 1 98 ? -11.529 -5.338 21.186 1.00 72.25 98 GLN A O 1
ATOM 779 N N . LYS A 1 99 ? -12.756 -7.223 21.310 1.00 78.50 99 LYS A N 1
ATOM 780 C CA . LYS A 1 99 ? -12.161 -7.844 20.127 1.00 78.50 99 LYS A CA 1
ATOM 781 C C . LYS A 1 99 ? -12.548 -7.092 18.852 1.00 78.50 99 LYS A C 1
ATOM 783 O O . LYS A 1 99 ? -11.652 -6.714 18.108 1.00 78.50 99 LYS A O 1
ATOM 788 N N . LEU A 1 100 ? -13.837 -6.808 18.651 1.00 74.88 100 LEU A N 1
ATOM 789 C CA . LEU A 1 100 ? -14.325 -6.054 17.488 1.00 74.88 100 LEU A CA 1
ATOM 790 C C . LEU A 1 100 ? -13.672 -4.667 17.384 1.00 74.88 100 LEU A C 1
ATOM 792 O O . LEU A 1 100 ? -13.198 -4.300 16.316 1.00 74.88 100 LEU A O 1
ATOM 796 N N . LEU A 1 101 ? -13.548 -3.940 18.500 1.00 76.44 101 LEU A N 1
ATOM 797 C CA . LEU A 1 101 ? -12.860 -2.642 18.537 1.00 76.44 101 LEU A CA 1
ATOM 798 C C . LEU A 1 101 ? -11.373 -2.748 18.170 1.00 76.44 101 LEU A C 1
ATOM 800 O O . LEU A 1 101 ? -10.814 -1.863 17.524 1.00 76.44 101 LEU A O 1
ATOM 804 N N . LYS A 1 102 ? -10.696 -3.816 18.603 1.00 83.75 102 LYS A N 1
ATOM 805 C CA . LYS A 1 102 ? -9.285 -4.042 18.274 1.00 83.75 102 LYS A CA 1
ATOM 806 C C . LYS A 1 102 ? -9.102 -4.375 16.794 1.00 83.75 102 LYS A C 1
ATOM 808 O O . LYS A 1 102 ? -8.142 -3.892 16.189 1.00 83.75 102 LYS A O 1
ATOM 813 N N . ASP A 1 103 ? -9.992 -5.188 16.241 1.00 81.69 103 ASP A N 1
ATOM 814 C CA . ASP A 1 103 ? -9.984 -5.555 14.827 1.00 81.69 103 ASP A CA 1
ATOM 815 C C . ASP A 1 103 ? -10.215 -4.285 13.975 1.00 81.69 103 ASP A C 1
ATOM 817 O O . ASP A 1 103 ? -9.375 -3.961 13.140 1.00 81.69 103 ASP A O 1
ATOM 821 N N . GLU A 1 104 ? -11.186 -3.437 14.338 1.00 82.75 104 GLU A N 1
ATOM 822 C CA . GLU A 1 104 ? -11.455 -2.140 13.689 1.00 82.75 104 GLU A CA 1
ATOM 823 C C . GLU A 1 104 ? -10.247 -1.183 13.709 1.00 82.75 104 GLU A C 1
ATOM 825 O O . GLU A 1 104 ? -9.894 -0.567 12.696 1.00 82.75 104 GLU A O 1
ATOM 830 N N . ILE A 1 105 ? -9.576 -1.046 14.861 1.00 86.06 105 ILE A N 1
ATOM 831 C CA . ILE A 1 105 ? -8.360 -0.222 14.989 1.00 86.06 105 ILE A CA 1
ATOM 832 C C . ILE A 1 105 ? -7.259 -0.745 14.060 1.00 86.06 105 ILE A C 1
ATOM 834 O O . ILE A 1 105 ? -6.547 0.048 13.436 1.00 86.06 105 ILE A O 1
ATOM 838 N N . THR A 1 106 ? -7.128 -2.068 13.964 1.00 88.38 106 THR A N 1
ATOM 839 C CA . THR A 1 106 ? -6.122 -2.731 13.130 1.00 88.38 106 THR A CA 1
ATOM 840 C C . THR A 1 106 ? -6.421 -2.488 11.650 1.00 88.38 106 THR A C 1
ATOM 842 O O . THR A 1 106 ? -5.567 -1.957 10.941 1.00 88.38 106 THR A O 1
ATOM 845 N N . THR A 1 107 ? -7.662 -2.724 11.216 1.00 87.75 107 THR A N 1
ATOM 846 C CA . THR A 1 107 ? -8.144 -2.466 9.850 1.00 87.75 107 THR A CA 1
ATOM 847 C C . THR A 1 107 ? -7.950 -0.997 9.449 1.00 87.75 107 THR A C 1
ATOM 849 O O . THR A 1 107 ? -7.457 -0.691 8.360 1.00 87.75 107 THR A O 1
ATOM 852 N N . LYS A 1 108 ? -8.254 -0.043 10.343 1.00 88.56 108 LYS A N 1
ATOM 853 C CA . LYS A 1 108 ? -8.018 1.395 10.104 1.00 88.56 108 LYS A CA 1
ATOM 854 C C . LYS A 1 108 ? -6.537 1.732 9.933 1.00 88.56 108 LYS A C 1
ATOM 856 O O . LYS A 1 108 ? -6.200 2.590 9.108 1.00 88.56 108 LYS A O 1
ATOM 861 N N . GLN A 1 109 ? -5.661 1.091 10.703 1.00 92.50 109 GLN A N 1
ATOM 862 C CA . GLN A 1 109 ? -4.218 1.282 10.593 1.00 92.50 109 GLN A CA 1
ATOM 863 C C . GLN A 1 109 ? -3.680 0.704 9.275 1.00 92.50 109 GLN A C 1
ATOM 865 O O . GLN A 1 109 ? -2.953 1.399 8.569 1.00 92.50 109 GLN A O 1
ATOM 870 N N . GLU A 1 110 ? -4.118 -0.489 8.875 1.00 92.94 110 GLU A N 1
ATOM 871 C CA . GLU A 1 110 ? -3.751 -1.095 7.588 1.00 92.94 110 GLU A CA 1
ATOM 872 C C . GLU A 1 110 ? -4.185 -0.223 6.399 1.00 92.94 110 GLU A C 1
ATOM 874 O O . GLU A 1 110 ? -3.386 0.063 5.506 1.00 92.94 110 GLU A O 1
ATOM 879 N N . ILE A 1 111 ? -5.411 0.317 6.425 1.00 92.62 111 ILE A N 1
ATOM 880 C CA . ILE A 1 111 ? -5.896 1.277 5.416 1.00 92.62 111 ILE A CA 1
ATOM 881 C C . ILE A 1 111 ? -4.973 2.495 5.316 1.00 92.62 111 ILE A C 1
ATOM 883 O O . ILE A 1 111 ? -4.707 3.001 4.219 1.00 92.62 111 ILE A O 1
ATOM 887 N N . ARG A 1 112 ? -4.515 3.018 6.459 1.00 93.94 112 ARG A N 1
ATOM 888 C CA . ARG A 1 112 ? -3.607 4.167 6.497 1.00 93.94 112 ARG A CA 1
ATOM 889 C C . ARG A 1 112 ? -2.274 3.826 5.843 1.00 93.94 112 ARG A C 1
ATOM 891 O O . ARG A 1 112 ? -1.780 4.625 5.046 1.00 93.94 112 ARG A O 1
ATOM 898 N N . ASP A 1 113 ? -1.723 2.664 6.156 1.00 94.75 113 ASP A N 1
ATOM 899 C CA . ASP A 1 113 ? -0.418 2.233 5.664 1.00 94.75 113 ASP A CA 1
ATOM 900 C C . ASP A 1 113 ? -0.452 1.969 4.153 1.00 94.75 113 ASP A C 1
ATOM 902 O O . ASP A 1 113 ? 0.382 2.514 3.424 1.00 94.75 113 ASP A O 1
ATOM 906 N N . VAL A 1 114 ? -1.494 1.294 3.652 1.00 95.25 114 VAL A N 1
ATOM 907 C CA . VAL A 1 114 ? -1.709 1.085 2.208 1.00 95.25 114 VAL A CA 1
ATOM 908 C C . VAL A 1 114 ? -1.855 2.420 1.467 1.00 95.25 114 VAL A C 1
ATOM 910 O O . VAL A 1 114 ? -1.262 2.617 0.406 1.00 95.25 114 VAL A O 1
ATOM 913 N N . LYS A 1 115 ? -2.584 3.398 2.025 1.00 94.38 115 LYS A N 1
ATOM 914 C CA . LYS A 1 115 ? -2.686 4.743 1.422 1.00 94.38 115 LYS A CA 1
ATOM 915 C C . LYS A 1 115 ? -1.332 5.446 1.338 1.00 94.38 115 LYS A C 1
ATOM 917 O O . LYS A 1 115 ? -1.042 6.097 0.334 1.00 94.38 115 LYS A O 1
ATOM 922 N N . LEU A 1 116 ? -0.514 5.349 2.385 1.00 96.00 116 LEU A N 1
ATOM 923 C CA . LEU A 1 116 ? 0.823 5.943 2.391 1.00 96.00 116 LEU A CA 1
ATOM 924 C C . LEU A 1 116 ? 1.738 5.278 1.358 1.00 96.00 116 LEU A C 1
ATOM 926 O O . LEU A 1 116 ? 2.522 5.972 0.709 1.00 96.00 116 LEU A O 1
ATOM 930 N N . GLU A 1 117 ? 1.633 3.962 1.189 1.00 94.88 117 GLU A N 1
ATOM 931 C CA . GLU A 1 117 ? 2.364 3.214 0.167 1.00 94.88 117 GLU A CA 1
ATOM 932 C C . GLU A 1 117 ? 1.939 3.621 -1.249 1.00 94.88 117 GLU A C 1
ATOM 934 O O . GLU A 1 117 ? 2.793 3.995 -2.052 1.00 94.88 117 GLU A O 1
ATOM 939 N N . LEU A 1 118 ? 0.634 3.723 -1.517 1.00 95.75 118 LEU A N 1
ATOM 940 C CA . LEU A 1 118 ? 0.104 4.203 -2.800 1.00 95.75 118 LEU A CA 1
ATOM 941 C C . LEU A 1 118 ? 0.626 5.594 -3.179 1.00 95.75 118 LEU A C 1
ATOM 943 O O . LEU A 1 118 ? 0.975 5.839 -4.334 1.00 95.75 118 LEU A O 1
ATOM 947 N N . VAL A 1 119 ? 0.718 6.516 -2.217 1.00 96.62 119 VAL A N 1
ATOM 948 C CA . VAL A 1 119 ? 1.284 7.854 -2.465 1.00 96.62 119 VAL A CA 1
ATOM 949 C C . VAL A 1 119 ? 2.764 7.770 -2.847 1.00 96.62 119 VAL A C 1
ATOM 951 O O . VAL A 1 119 ? 3.215 8.511 -3.723 1.00 96.62 119 VAL A O 1
ATOM 954 N N . LYS A 1 120 ? 3.535 6.885 -2.207 1.00 96.12 120 LYS A N 1
ATOM 955 C CA . LYS A 1 120 ? 4.955 6.686 -2.530 1.00 96.12 120 LYS A CA 1
ATOM 956 C C . LYS A 1 120 ? 5.125 6.059 -3.911 1.00 96.12 120 LYS A C 1
ATOM 958 O O . LYS A 1 120 ? 5.939 6.548 -4.694 1.00 96.12 120 LYS A O 1
ATOM 963 N N . ASP A 1 121 ? 4.347 5.029 -4.221 1.00 96.56 121 ASP A N 1
ATOM 964 C CA . ASP A 1 121 ? 4.445 4.316 -5.491 1.00 96.56 121 ASP A CA 1
ATOM 965 C C . ASP A 1 121 ? 4.022 5.183 -6.675 1.00 96.56 121 ASP A C 1
ATOM 967 O O . ASP A 1 121 ? 4.683 5.151 -7.710 1.00 96.56 121 ASP A O 1
ATOM 971 N N . ARG A 1 122 ? 2.999 6.035 -6.520 1.00 96.81 122 ARG A N 1
ATOM 972 C CA . ARG A 1 122 ? 2.605 7.001 -7.560 1.00 96.81 122 ARG A CA 1
ATOM 973 C C . ARG A 1 122 ? 3.723 7.996 -7.877 1.00 96.81 122 ARG A C 1
ATOM 975 O O . ARG A 1 122 ? 4.082 8.147 -9.038 1.00 96.81 122 ARG A O 1
ATOM 982 N N . LYS A 1 123 ? 4.366 8.576 -6.856 1.00 97.38 123 LYS A N 1
ATOM 983 C CA . LYS A 1 123 ? 5.541 9.450 -7.054 1.00 97.38 123 LYS A CA 1
ATOM 984 C C . LYS A 1 123 ? 6.701 8.714 -7.719 1.00 97.38 123 LYS A C 1
ATOM 986 O O . LYS A 1 123 ? 7.416 9.269 -8.549 1.00 97.38 123 LYS A O 1
ATOM 991 N N . ARG A 1 124 ? 6.920 7.452 -7.342 1.00 97.19 124 ARG A N 1
ATOM 992 C CA . ARG A 1 124 ? 7.944 6.611 -7.968 1.00 97.19 124 ARG A CA 1
ATOM 993 C C . ARG A 1 124 ? 7.628 6.356 -9.442 1.00 97.19 124 ARG A C 1
ATOM 995 O O . ARG A 1 124 ? 8.550 6.389 -10.253 1.00 97.19 124 ARG A O 1
ATOM 1002 N N . LEU A 1 125 ? 6.364 6.106 -9.775 1.00 97.94 125 LEU A N 1
ATOM 1003 C CA . LEU A 1 125 ? 5.906 5.889 -11.143 1.00 97.94 125 LEU A CA 1
ATOM 1004 C C . LEU A 1 125 ? 6.142 7.133 -12.010 1.00 97.94 125 LEU A C 1
ATOM 1006 O O . LEU A 1 125 ? 6.739 7.000 -13.074 1.00 97.94 125 LEU A O 1
ATOM 1010 N N . GLU A 1 126 ? 5.775 8.320 -11.517 1.00 97.12 126 GLU A N 1
ATOM 1011 C CA . GLU A 1 126 ? 6.016 9.611 -12.187 1.00 97.12 126 GLU A CA 1
ATOM 1012 C C . GLU A 1 126 ? 7.510 9.813 -12.496 1.00 97.12 126 GLU A C 1
ATOM 1014 O O . GLU A 1 126 ? 7.900 10.064 -13.635 1.00 97.12 126 GLU A O 1
ATOM 1019 N N . LEU A 1 127 ? 8.385 9.597 -11.507 1.00 97.50 127 LEU A N 1
ATOM 1020 C CA . LEU A 1 127 ? 9.836 9.711 -11.700 1.00 97.50 127 LEU A CA 1
ATOM 1021 C C . LEU A 1 127 ? 10.392 8.689 -12.705 1.00 97.50 127 LEU A C 1
ATOM 1023 O O . LEU A 1 127 ? 11.372 8.965 -13.402 1.00 97.50 127 LEU A O 1
ATOM 1027 N N . LEU A 1 128 ? 9.830 7.479 -12.747 1.00 97.50 128 LEU A N 1
ATOM 1028 C CA . LEU A 1 128 ? 10.227 6.459 -13.718 1.00 97.50 128 LEU A CA 1
ATOM 1029 C C . LEU A 1 128 ? 9.787 6.843 -15.132 1.00 97.50 128 LEU A C 1
ATOM 1031 O O . LEU A 1 128 ? 10.575 6.661 -16.060 1.00 97.50 128 LEU A O 1
ATOM 1035 N N . GL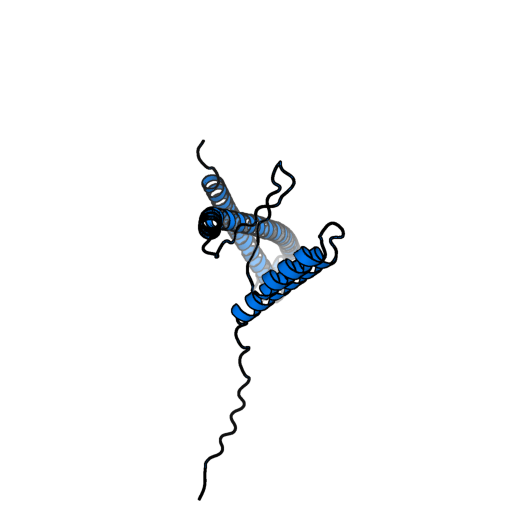U A 1 129 ? 8.593 7.410 -15.287 1.00 96.88 129 GLU A N 1
ATOM 1036 C CA . GLU A 1 129 ? 8.081 7.921 -16.561 1.00 96.88 129 GLU A CA 1
ATOM 1037 C C . GLU A 1 129 ? 8.991 9.021 -17.121 1.00 96.88 129 GLU A C 1
ATOM 1039 O O . GLU A 1 129 ? 9.502 8.891 -18.235 1.00 96.88 129 GLU A O 1
ATOM 1044 N N . GLU A 1 130 ? 9.338 10.022 -16.306 1.00 97.19 130 GLU A N 1
ATOM 1045 C CA . GLU A 1 130 ? 10.271 11.087 -16.697 1.00 97.19 130 GLU A CA 1
ATOM 1046 C C . GLU A 1 130 ? 11.640 10.538 -17.130 1.00 97.19 130 GLU A C 1
ATOM 1048 O O . GLU A 1 130 ? 12.235 10.986 -18.118 1.00 97.19 130 GLU A O 1
ATOM 1053 N N . ARG A 1 131 ? 12.162 9.543 -16.399 1.00 96.94 131 ARG A N 1
ATOM 1054 C CA . ARG A 1 131 ? 13.447 8.900 -16.717 1.00 96.94 131 ARG A CA 1
ATOM 1055 C C . ARG A 1 131 ? 13.387 8.112 -18.018 1.00 96.94 131 ARG A C 1
ATOM 1057 O O . ARG A 1 131 ? 14.359 8.138 -18.778 1.00 96.94 131 ARG A O 1
ATOM 1064 N N . ILE A 1 132 ? 12.286 7.410 -18.268 1.00 96.50 132 ILE A N 1
ATOM 1065 C CA . ILE A 1 132 ? 12.060 6.674 -19.513 1.00 96.50 132 ILE A CA 1
ATOM 1066 C C . ILE A 1 132 ? 11.989 7.655 -20.684 1.00 96.50 132 ILE A C 1
ATOM 1068 O O . ILE A 1 132 ? 12.707 7.470 -21.667 1.00 96.50 132 ILE A O 1
ATOM 1072 N N . ASP A 1 133 ? 11.227 8.737 -20.558 1.00 96.44 133 ASP A N 1
ATOM 1073 C CA . ASP A 1 133 ? 11.100 9.760 -21.596 1.00 96.44 133 ASP A CA 1
ATOM 1074 C C . ASP A 1 133 ? 12.417 10.471 -21.891 1.00 96.44 133 ASP A C 1
ATOM 1076 O O . ASP A 1 133 ? 12.753 10.737 -23.051 1.00 96.44 133 ASP A O 1
ATOM 1080 N N . LEU A 1 134 ? 13.198 10.772 -20.853 1.00 96.31 134 LEU A N 1
ATOM 1081 C CA . LEU A 1 134 ? 14.532 11.334 -21.016 1.00 96.31 134 LEU A CA 1
ATOM 1082 C C . LEU A 1 134 ? 15.452 10.359 -21.757 1.00 96.31 134 LEU A C 1
ATOM 1084 O O . LEU A 1 134 ? 16.210 10.776 -22.634 1.00 96.31 134 LEU A O 1
ATOM 1088 N N . ALA A 1 135 ? 15.387 9.068 -21.428 1.00 94.38 135 ALA A N 1
ATOM 1089 C CA . ALA A 1 135 ? 16.183 8.048 -22.096 1.00 94.38 135 ALA A CA 1
ATOM 1090 C C . ALA A 1 135 ? 15.770 7.862 -23.564 1.00 94.38 135 ALA A C 1
ATOM 1092 O O . ALA A 1 135 ? 16.650 7.759 -24.421 1.00 94.38 135 ALA A O 1
ATOM 1093 N N . ARG A 1 136 ? 14.464 7.897 -23.869 1.00 95.31 136 ARG A N 1
ATOM 1094 C CA . ARG A 1 136 ? 13.939 7.874 -25.245 1.00 95.31 136 ARG A CA 1
ATOM 1095 C C . ARG A 1 136 ? 14.438 9.064 -26.057 1.00 95.31 136 ARG A C 1
ATOM 1097 O O . ARG A 1 136 ? 14.864 8.882 -27.191 1.00 95.31 136 ARG A O 1
ATOM 1104 N N . ARG A 1 137 ? 14.445 10.265 -25.467 1.00 96.56 137 ARG A N 1
ATOM 1105 C CA . ARG A 1 137 ? 14.927 11.490 -26.128 1.00 96.56 137 ARG A CA 1
ATOM 1106 C C . ARG A 1 137 ? 16.442 11.510 -26.328 1.00 96.56 137 ARG A C 1
ATOM 1108 O O . ARG A 1 137 ? 16.907 11.918 -27.385 1.00 96.56 137 ARG A O 1
ATOM 1115 N N . LYS A 1 138 ? 17.220 11.085 -25.327 1.00 95.69 138 LYS A N 1
ATOM 1116 C CA . LYS A 1 138 ? 18.693 11.130 -25.384 1.00 95.69 138 LYS A CA 1
ATOM 1117 C C . LYS A 1 138 ? 19.307 10.016 -26.226 1.00 95.69 138 LYS A C 1
ATOM 1119 O O . LYS A 1 138 ? 20.349 10.228 -26.838 1.00 95.69 138 LYS A O 1
ATOM 1124 N N . HIS A 1 139 ? 18.705 8.830 -26.224 1.00 93.81 139 HIS A N 1
ATOM 1125 C CA . HIS A 1 139 ? 19.270 7.645 -26.869 1.00 93.81 139 HIS A CA 1
ATOM 1126 C C . HIS A 1 139 ? 18.209 6.857 -27.653 1.00 93.81 139 HIS A C 1
ATOM 1128 O O . HIS A 1 139 ? 18.034 5.664 -27.391 1.00 93.81 139 HIS A O 1
ATOM 1134 N N . PRO A 1 140 ? 17.515 7.478 -28.626 1.00 94.19 140 PRO A N 1
ATOM 1135 C CA . PRO A 1 140 ? 16.391 6.849 -29.325 1.00 94.19 140 PRO A CA 1
ATOM 1136 C C . PRO A 1 140 ? 16.796 5.543 -30.014 1.00 94.19 140 PRO A C 1
ATOM 1138 O O . PRO A 1 140 ? 16.087 4.546 -29.942 1.00 94.19 140 PRO A O 1
ATOM 1141 N N . GLU A 1 141 ? 17.987 5.509 -30.611 1.00 93.56 141 GLU A N 1
ATOM 1142 C CA . GLU A 1 141 ? 18.473 4.341 -31.342 1.00 93.56 141 GLU A CA 1
ATOM 1143 C C . GLU A 1 141 ? 18.925 3.189 -30.445 1.00 93.56 141 GLU A C 1
ATOM 1145 O O . GLU A 1 141 ? 19.046 2.067 -30.926 1.00 93.56 141 GLU A O 1
ATOM 1150 N N . LEU A 1 142 ? 19.232 3.441 -29.171 1.00 93.25 142 LEU A N 1
ATOM 1151 C CA . LEU A 1 142 ? 19.706 2.416 -28.232 1.00 93.25 142 LEU A CA 1
ATOM 1152 C C . LEU A 1 142 ? 18.618 1.989 -27.249 1.00 93.25 142 LEU A C 1
ATOM 1154 O O . LEU A 1 142 ? 18.761 0.952 -26.600 1.00 93.25 142 LEU A O 1
ATOM 1158 N N . PHE A 1 143 ? 17.542 2.766 -27.143 1.00 94.31 143 PHE A N 1
ATOM 1159 C CA . PHE A 1 143 ? 16.413 2.491 -26.274 1.00 94.31 143 PHE A CA 1
ATOM 1160 C C . PHE A 1 143 ? 15.815 1.110 -26.585 1.00 94.31 143 PHE A C 1
ATOM 1162 O O . PHE A 1 143 ? 15.575 0.761 -27.738 1.00 94.31 143 PHE A O 1
ATOM 1169 N N . GLY A 1 144 ? 15.643 0.284 -25.554 1.00 90.12 144 GLY A N 1
ATOM 1170 C CA . GLY A 1 144 ? 15.111 -1.076 -25.701 1.00 90.12 144 GLY A CA 1
ATOM 1171 C C . GLY A 1 144 ? 16.078 -2.104 -26.316 1.00 90.12 144 GLY A C 1
ATOM 1172 O O . GLY A 1 144 ? 15.746 -3.286 -26.386 1.00 90.12 144 GLY A O 1
ATOM 1173 N N . LYS A 1 145 ? 17.294 -1.719 -26.742 1.00 93.75 145 LYS A N 1
ATOM 1174 C CA . LYS A 1 145 ? 18.242 -2.653 -27.382 1.00 93.75 145 LYS A CA 1
ATOM 1175 C C . LYS A 1 145 ? 19.065 -3.447 -26.369 1.00 93.75 145 LYS A C 1
ATOM 1177 O O . LYS A 1 145 ? 20.037 -2.940 -25.807 1.00 93.75 145 LYS A O 1
ATOM 1182 N N . VAL A 1 146 ? 18.766 -4.739 -26.229 1.00 92.69 146 VAL A N 1
ATOM 1183 C CA . VAL A 1 146 ? 19.477 -5.681 -25.333 1.00 92.69 146 VAL A CA 1
ATOM 1184 C C . VAL A 1 146 ? 20.987 -5.765 -25.624 1.00 92.69 146 VAL A C 1
ATOM 1186 O O . VAL A 1 146 ? 21.797 -5.989 -24.719 1.00 92.69 146 VAL A O 1
ATOM 1189 N N . THR A 1 147 ? 21.384 -5.547 -26.880 1.00 91.50 147 THR A N 1
ATOM 1190 C CA . THR A 1 147 ? 22.782 -5.609 -27.332 1.00 91.50 147 THR A CA 1
ATOM 1191 C C . THR A 1 147 ? 23.647 -4.482 -26.767 1.00 91.50 147 THR A C 1
ATOM 1193 O O . THR A 1 147 ? 24.848 -4.669 -26.583 1.00 91.50 147 THR A O 1
ATOM 1196 N N . SER A 1 148 ? 23.058 -3.339 -26.402 1.00 94.31 148 SER A N 1
ATOM 1197 C CA . SER A 1 148 ? 23.788 -2.187 -25.865 1.00 94.31 148 SER A CA 1
ATOM 1198 C C . SER A 1 148 ? 23.637 -2.064 -24.346 1.00 94.31 148 SER A C 1
ATOM 1200 O O . SER A 1 148 ? 22.599 -2.391 -23.771 1.00 94.31 148 SER A O 1
ATOM 1202 N N . ALA A 1 149 ? 24.669 -1.553 -23.666 1.00 94.19 149 ALA A N 1
ATOM 1203 C CA . ALA A 1 149 ? 24.597 -1.305 -22.224 1.00 94.19 149 ALA A CA 1
ATOM 1204 C C . ALA A 1 149 ? 23.505 -0.280 -21.862 1.00 94.19 149 ALA A C 1
ATOM 1206 O O . ALA A 1 149 ? 22.826 -0.436 -20.847 1.00 94.19 149 ALA A O 1
ATOM 1207 N N . ILE A 1 150 ? 23.313 0.738 -22.710 1.00 92.75 150 ILE A N 1
ATOM 1208 C CA . ILE A 1 150 ? 22.263 1.754 -22.556 1.00 92.75 150 ILE A CA 1
ATOM 1209 C C . ILE A 1 150 ? 20.884 1.108 -22.709 1.00 92.75 150 ILE A C 1
ATOM 1211 O O . ILE A 1 150 ? 20.048 1.260 -21.823 1.00 92.75 150 ILE A O 1
ATOM 1215 N N . GLY A 1 151 ? 20.674 0.308 -23.753 1.00 94.19 151 GLY A N 1
ATOM 1216 C CA . GLY A 1 151 ? 19.399 -0.365 -23.986 1.00 94.19 151 GLY A CA 1
ATOM 1217 C C . GLY A 1 151 ? 19.019 -1.365 -22.891 1.00 94.19 151 GLY A C 1
ATOM 1218 O O . GLY A 1 151 ? 17.865 -1.408 -22.469 1.00 94.19 151 GLY A O 1
ATOM 1219 N N . ARG A 1 152 ? 19.987 -2.093 -22.313 1.00 95.56 152 ARG A N 1
ATOM 1220 C CA . ARG A 1 152 ? 19.739 -2.926 -21.117 1.00 95.56 152 ARG A CA 1
ATOM 1221 C C . ARG A 1 152 ? 19.279 -2.105 -19.911 1.00 95.56 152 ARG A C 1
ATOM 1223 O O . ARG A 1 152 ? 18.396 -2.544 -19.178 1.00 95.56 152 ARG A O 1
ATOM 1230 N N . ARG A 1 153 ? 19.850 -0.914 -19.697 1.00 94.88 153 ARG A N 1
ATOM 1231 C CA . ARG A 1 153 ? 19.413 -0.005 -18.623 1.00 94.88 153 ARG A CA 1
ATOM 1232 C C . ARG A 1 153 ? 18.007 0.532 -18.879 1.00 94.88 153 ARG A C 1
ATOM 1234 O O . ARG A 1 153 ? 17.219 0.571 -17.942 1.00 94.88 153 ARG A O 1
ATOM 1241 N N . THR A 1 154 ? 17.670 0.892 -20.118 1.00 95.50 154 THR A N 1
ATOM 1242 C CA . THR A 1 154 ? 16.315 1.362 -20.452 1.00 95.50 154 THR A CA 1
ATOM 1243 C C . THR A 1 154 ? 15.272 0.261 -20.303 1.00 95.50 154 THR A C 1
ATOM 1245 O O . THR A 1 154 ? 14.226 0.514 -19.724 1.00 95.50 154 THR A O 1
ATOM 1248 N N . LEU A 1 155 ? 15.587 -0.981 -20.692 1.00 95.25 155 LEU A N 1
ATOM 1249 C CA . LEU A 1 155 ? 14.704 -2.130 -20.453 1.00 95.25 155 LEU A CA 1
ATOM 1250 C C . LEU A 1 155 ? 14.491 -2.388 -18.958 1.00 95.25 155 LEU A C 1
ATOM 1252 O O . LEU A 1 155 ? 13.399 -2.760 -18.535 1.00 95.25 155 LEU A O 1
ATOM 1256 N N . LYS A 1 156 ? 15.529 -2.179 -18.138 1.00 96.19 156 LYS A N 1
ATOM 1257 C CA . LYS A 1 156 ? 15.400 -2.263 -16.681 1.00 96.19 156 LYS A CA 1
ATOM 1258 C C . LYS A 1 156 ? 14.460 -1.182 -16.141 1.00 96.19 156 LYS A C 1
ATOM 1260 O O . LYS A 1 156 ? 13.607 -1.507 -15.325 1.00 96.19 156 LYS A O 1
ATOM 1265 N N . LEU A 1 157 ? 14.588 0.061 -16.612 1.00 96.06 157 LEU A N 1
ATOM 1266 C CA . LEU A 1 157 ? 13.683 1.154 -16.237 1.00 96.06 157 LEU A CA 1
ATOM 1267 C C . LEU A 1 157 ? 12.235 0.847 -16.629 1.00 96.06 157 LEU A C 1
ATOM 1269 O O . LEU A 1 157 ? 11.344 1.005 -15.802 1.00 96.06 157 LEU A O 1
ATOM 1273 N N . GLU A 1 158 ? 12.003 0.349 -17.846 1.00 95.50 158 GLU A N 1
ATOM 1274 C CA . GLU A 1 158 ? 10.667 -0.061 -18.291 1.00 95.50 158 GLU A CA 1
ATOM 1275 C C . GLU A 1 158 ? 10.111 -1.192 -17.421 1.00 95.50 158 GLU A C 1
ATOM 1277 O O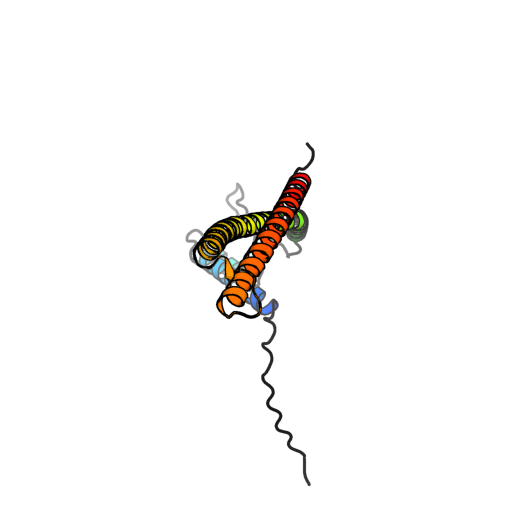 . GLU A 1 158 ? 8.966 -1.127 -16.979 1.00 95.50 158 GLU A O 1
ATOM 1282 N N . ARG A 1 159 ? 10.926 -2.200 -17.089 1.00 97.06 159 ARG A N 1
ATOM 1283 C CA . ARG A 1 159 ? 10.512 -3.275 -16.180 1.00 97.06 159 ARG A CA 1
ATOM 1284 C C . ARG A 1 159 ? 10.139 -2.746 -14.795 1.00 97.06 159 ARG A C 1
ATOM 1286 O O . ARG A 1 159 ? 9.113 -3.158 -14.262 1.00 97.06 159 ARG A O 1
ATOM 1293 N N . GLU A 1 160 ? 10.953 -1.865 -14.218 1.00 97.19 160 GLU A N 1
ATOM 1294 C CA . GLU A 1 160 ? 10.656 -1.231 -12.928 1.00 97.19 160 GLU A CA 1
ATOM 1295 C C . GLU A 1 160 ? 9.351 -0.426 -12.999 1.00 97.19 160 GLU A C 1
ATOM 1297 O O . GLU A 1 160 ? 8.522 -0.542 -12.101 1.00 97.19 160 GLU A O 1
ATOM 1302 N N . PHE A 1 161 ? 9.116 0.305 -14.092 1.00 97.81 161 PHE A N 1
ATOM 1303 C CA . PHE A 1 161 ? 7.872 1.042 -14.328 1.00 97.81 161 PHE A CA 1
ATOM 1304 C C . PHE A 1 161 ? 6.646 0.120 -14.354 1.00 97.81 161 PHE A C 1
ATOM 1306 O O . PHE A 1 161 ? 5.676 0.364 -13.636 1.00 97.81 161 PHE A O 1
ATOM 1313 N N . PHE A 1 162 ? 6.698 -0.981 -15.111 1.00 97.12 162 PHE A N 1
ATOM 1314 C CA . PHE A 1 162 ? 5.603 -1.954 -15.145 1.00 97.12 162 PHE A CA 1
ATOM 1315 C C . PHE A 1 162 ? 5.359 -2.603 -13.780 1.00 97.12 162 PHE A C 1
ATOM 1317 O O . PHE A 1 162 ? 4.210 -2.765 -13.379 1.00 97.12 162 PHE A O 1
ATOM 1324 N N . GLN A 1 163 ? 6.420 -2.940 -13.044 1.00 97.06 163 GLN A N 1
ATOM 1325 C CA . GLN A 1 163 ? 6.299 -3.511 -11.701 1.00 97.06 163 GLN A CA 1
ATOM 1326 C C . GLN A 1 163 ? 5.641 -2.535 -10.723 1.00 97.06 163 GLN A C 1
ATOM 1328 O O . GLN A 1 163 ? 4.725 -2.931 -10.005 1.00 97.06 163 GLN A O 1
ATOM 1333 N N . THR A 1 164 ? 6.056 -1.266 -10.724 1.00 97.06 164 THR A N 1
ATOM 1334 C CA . THR A 1 164 ? 5.439 -0.230 -9.886 1.00 97.06 164 THR A CA 1
ATOM 1335 C C . THR A 1 164 ? 3.973 -0.014 -10.260 1.00 97.06 164 THR A C 1
ATOM 1337 O O . THR A 1 164 ? 3.129 0.064 -9.374 1.00 97.06 164 THR A O 1
ATOM 1340 N N . LYS A 1 165 ? 3.631 -0.009 -11.554 1.00 97.19 165 LYS A N 1
ATOM 1341 C CA . LYS A 1 165 ? 2.236 0.107 -12.002 1.00 97.19 165 LYS A CA 1
ATOM 1342 C C . LYS A 1 165 ? 1.366 -1.053 -11.503 1.00 97.19 165 LYS A C 1
ATOM 1344 O O . LYS A 1 165 ? 0.256 -0.823 -11.031 1.00 97.19 165 LYS A O 1
ATOM 1349 N N . SER A 1 166 ? 1.872 -2.283 -11.572 1.00 97.06 166 SER A N 1
ATOM 1350 C CA . SER A 1 166 ? 1.165 -3.459 -11.051 1.00 97.06 166 SER A CA 1
ATOM 1351 C C . SER A 1 166 ? 1.008 -3.423 -9.529 1.00 97.06 166 SER A C 1
ATOM 1353 O O . SER A 1 166 ? -0.049 -3.795 -9.027 1.00 97.06 166 SER A O 1
ATOM 1355 N N . ALA A 1 167 ? 2.027 -2.959 -8.798 1.00 95.19 167 ALA A N 1
ATOM 1356 C CA . ALA A 1 167 ? 1.964 -2.812 -7.343 1.00 95.19 167 ALA A CA 1
ATOM 1357 C C . ALA A 1 167 ? 0.890 -1.798 -6.918 1.00 95.19 167 ALA A C 1
ATOM 1359 O O . ALA A 1 167 ? 0.090 -2.096 -6.036 1.00 95.19 167 ALA A O 1
ATOM 1360 N N . ILE A 1 168 ? 0.800 -0.653 -7.608 1.00 97.12 168 ILE A N 1
ATOM 1361 C CA . ILE A 1 168 ? -0.258 0.344 -7.374 1.00 97.12 168 ILE A CA 1
ATOM 1362 C C . ILE A 1 168 ? -1.639 -0.287 -7.548 1.00 97.12 168 ILE A C 1
ATOM 1364 O O . ILE A 1 168 ? -2.474 -0.162 -6.660 1.00 97.12 168 ILE A O 1
ATOM 1368 N N . ALA A 1 169 ? -1.871 -1.004 -8.651 1.00 96.56 169 ALA A N 1
ATOM 1369 C CA . ALA A 1 169 ? -3.166 -1.631 -8.914 1.00 96.56 169 ALA A CA 1
ATOM 1370 C C . ALA A 1 169 ? -3.543 -2.676 -7.848 1.00 96.56 169 ALA A C 1
ATOM 1372 O O . ALA A 1 169 ? -4.702 -2.763 -7.443 1.00 96.56 169 ALA A O 1
ATOM 1373 N N . LEU A 1 170 ? -2.567 -3.455 -7.368 1.00 96.56 170 LEU A N 1
ATOM 1374 C CA . LEU A 1 170 ? -2.785 -4.409 -6.282 1.00 96.56 170 LEU A CA 1
ATOM 1375 C C . LEU A 1 170 ? -3.145 -3.686 -4.978 1.00 96.56 170 LEU A C 1
ATOM 1377 O O . LEU A 1 170 ? -4.133 -4.038 -4.344 1.00 96.56 170 LEU A O 1
ATOM 1381 N N . ASN A 1 171 ? -2.388 -2.651 -4.617 1.00 95.25 171 ASN A N 1
ATOM 1382 C CA . ASN A 1 171 ? -2.611 -1.875 -3.399 1.00 95.25 171 ASN A CA 1
ATOM 1383 C C . ASN A 1 171 ? -3.942 -1.099 -3.438 1.00 95.25 171 ASN A C 1
ATOM 1385 O O . ASN A 1 171 ? -4.589 -0.950 -2.405 1.00 95.25 171 ASN A O 1
ATOM 1389 N N . GLU A 1 172 ? -4.398 -0.651 -4.612 1.00 96.00 172 GLU A N 1
ATOM 1390 C CA . GLU A 1 172 ? -5.732 -0.062 -4.794 1.00 96.00 172 GLU A CA 1
ATOM 1391 C C . GLU A 1 172 ? -6.840 -1.086 -4.529 1.00 96.00 172 GLU A C 1
ATOM 1393 O O . GLU A 1 172 ? -7.781 -0.791 -3.793 1.00 96.00 172 GLU A O 1
ATOM 1398 N N . LYS A 1 173 ? -6.688 -2.315 -5.035 1.00 96.06 173 LYS A N 1
ATOM 1399 C CA . LYS A 1 173 ? -7.630 -3.406 -4.759 1.00 96.06 173 LYS A CA 1
ATOM 1400 C C . LYS A 1 173 ? -7.660 -3.772 -3.274 1.00 96.06 173 LYS A C 1
ATOM 1402 O O . LYS A 1 173 ? -8.740 -3.849 -2.696 1.00 96.06 173 LYS A O 1
ATOM 1407 N N . THR A 1 174 ? -6.494 -3.934 -2.646 1.00 94.69 174 THR A N 1
ATOM 1408 C CA . THR A 1 174 ? -6.376 -4.205 -1.203 1.00 94.69 174 THR A CA 1
ATOM 1409 C C . THR A 1 174 ? -7.038 -3.102 -0.379 1.00 94.69 174 THR A C 1
ATOM 1411 O O . THR A 1 174 ? -7.740 -3.376 0.589 1.00 94.69 174 THR A O 1
ATOM 1414 N N . LEU A 1 175 ? -6.856 -1.838 -0.772 1.00 95.06 175 LEU A N 1
ATOM 1415 C CA . LEU A 1 175 ? -7.481 -0.709 -0.095 1.00 95.06 175 LEU A CA 1
ATOM 1416 C C . LEU A 1 175 ? -9.012 -0.769 -0.170 1.00 95.06 175 LEU A C 1
ATOM 1418 O O . LEU A 1 175 ? -9.684 -0.417 0.798 1.00 95.06 175 LEU A O 1
ATOM 1422 N N . ASP A 1 176 ? -9.564 -1.177 -1.307 1.00 94.00 176 ASP A N 1
ATOM 1423 C CA . ASP A 1 176 ? -11.008 -1.323 -1.462 1.00 94.00 176 ASP A CA 1
ATOM 1424 C C . ASP A 1 176 ? -11.549 -2.519 -0.666 1.00 94.00 176 ASP A C 1
ATOM 1426 O O . ASP A 1 176 ? -12.578 -2.380 -0.007 1.00 94.00 176 ASP A O 1
ATOM 1430 N N . GLU A 1 177 ? -10.821 -3.637 -0.617 1.00 93.06 177 GLU A N 1
ATOM 1431 C CA . GLU A 1 177 ? -11.151 -4.795 0.230 1.00 93.06 177 GLU A CA 1
ATOM 1432 C C . GLU A 1 177 ? -11.175 -4.421 1.726 1.00 93.06 177 GLU A C 1
ATO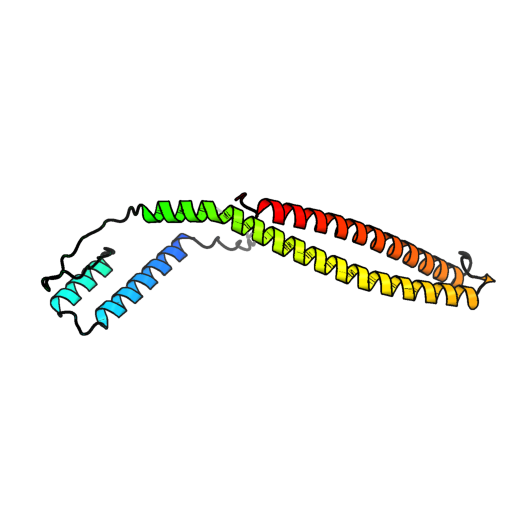M 1434 O O . GLU A 1 177 ? -12.152 -4.705 2.421 1.00 93.06 177 GLU A O 1
ATOM 1439 N N . LEU A 1 178 ? -10.162 -3.699 2.219 1.00 91.38 178 LEU A N 1
ATOM 1440 C CA . LEU A 1 178 ? -10.101 -3.246 3.616 1.00 91.38 178 LEU A CA 1
ATOM 1441 C C . LEU A 1 178 ? -11.226 -2.263 3.980 1.00 91.38 178 LEU A C 1
ATOM 1443 O O . LEU A 1 178 ? -11.734 -2.288 5.100 1.00 91.38 178 LEU A O 1
ATOM 1447 N N . LYS A 1 179 ? -11.647 -1.396 3.049 1.00 90.69 179 LYS A N 1
ATOM 1448 C CA . LYS A 1 179 ? -12.804 -0.509 3.276 1.00 90.69 179 LYS A CA 1
ATOM 1449 C C . LYS A 1 179 ? -14.096 -1.301 3.443 1.00 90.69 179 LYS A C 1
ATOM 1451 O O . LYS A 1 179 ? -14.914 -0.918 4.273 1.00 90.69 179 LYS A O 1
ATOM 1456 N N . VAL A 1 180 ? -14.290 -2.363 2.659 1.00 90.75 180 VAL A N 1
ATOM 1457 C CA . VAL A 1 180 ? -15.468 -3.234 2.787 1.00 90.75 180 VAL A CA 1
ATOM 1458 C C . VAL A 1 180 ? -15.471 -3.911 4.157 1.00 90.75 180 VAL A C 1
ATOM 1460 O O . VAL A 1 180 ? -16.482 -3.839 4.850 1.00 90.75 180 VAL A O 1
ATOM 1463 N N . LEU A 1 181 ? -14.333 -4.465 4.590 1.00 85.06 181 LEU A N 1
ATOM 1464 C CA . LEU A 1 181 ? -14.195 -5.078 5.918 1.00 85.06 181 LEU A CA 1
ATOM 1465 C C . LEU A 1 181 ? -14.535 -4.101 7.049 1.00 85.06 181 LEU A C 1
ATOM 1467 O O . LEU A 1 181 ? -15.284 -4.453 7.955 1.00 85.06 181 LEU A O 1
ATOM 1471 N N . LEU A 1 182 ? -14.060 -2.856 6.960 1.00 86.44 182 LEU A N 1
ATOM 1472 C CA . LEU A 1 182 ? -14.356 -1.840 7.969 1.00 86.44 182 LEU A CA 1
ATOM 1473 C C . LEU A 1 182 ? -15.859 -1.524 8.059 1.00 86.44 182 LEU A C 1
ATOM 1475 O O . LEU A 1 182 ? -16.401 -1.356 9.148 1.00 86.44 182 LEU A O 1
ATOM 1479 N N . VAL A 1 183 ? -16.547 -1.468 6.915 1.00 83.62 183 VAL A N 1
ATOM 1480 C CA . VAL A 1 183 ? -18.003 -1.264 6.874 1.00 83.62 183 VAL A CA 1
ATOM 1481 C C . VAL A 1 183 ? -18.736 -2.460 7.489 1.00 83.62 183 VAL A C 1
ATOM 1483 O O . VAL A 1 183 ? -19.692 -2.273 8.241 1.00 83.62 183 VAL A O 1
ATOM 1486 N N . GLU A 1 184 ? -18.291 -3.689 7.218 1.00 80.44 184 GLU A N 1
ATOM 1487 C CA . GLU A 1 184 ? -18.857 -4.893 7.835 1.00 80.44 184 GLU A CA 1
ATOM 1488 C C . GLU A 1 184 ? -18.661 -4.928 9.360 1.00 80.44 184 GLU A C 1
ATOM 1490 O O . GLU A 1 184 ? -19.573 -5.337 10.082 1.00 80.44 184 GLU A O 1
ATOM 1495 N N . GLU A 1 185 ? -17.505 -4.491 9.863 1.00 73.31 185 GLU A N 1
ATOM 1496 C CA . GLU A 1 185 ? -17.221 -4.377 11.301 1.00 73.31 185 GLU A CA 1
ATOM 1497 C C . GLU A 1 185 ? -18.127 -3.341 11.979 1.00 73.31 185 GLU A C 1
ATOM 1499 O O . GLU A 1 185 ? -18.764 -3.654 12.990 1.00 73.31 185 GLU A O 1
ATOM 1504 N N . ASP A 1 186 ? -18.282 -2.158 11.378 1.00 71.06 186 ASP A N 1
ATOM 1505 C CA . ASP A 1 186 ? -19.202 -1.117 11.855 1.00 71.06 186 ASP A CA 1
ATOM 1506 C C . ASP A 1 186 ? -20.653 -1.624 11.922 1.00 71.06 186 ASP A C 1
ATOM 1508 O O . ASP A 1 186 ? -21.385 -1.328 12.871 1.00 71.06 186 ASP A O 1
ATOM 1512 N N . HIS A 1 187 ? -21.082 -2.424 10.939 1.00 73.56 187 HIS A N 1
ATOM 1513 C CA . HIS A 1 187 ? -22.406 -3.051 10.949 1.00 73.56 187 HIS A CA 1
ATOM 1514 C C . HIS A 1 187 ? -22.581 -4.059 12.090 1.00 73.56 187 HIS A C 1
ATOM 1516 O O . HIS A 1 187 ? -23.667 -4.124 12.663 1.00 73.56 187 HIS A O 1
ATOM 1522 N N . ARG A 1 188 ? -21.540 -4.819 12.452 1.00 65.44 188 ARG A N 1
ATOM 1523 C CA . ARG A 1 188 ? -21.586 -5.771 13.579 1.00 65.44 188 ARG A CA 1
ATOM 1524 C C . ARG A 1 188 ? -21.649 -5.074 14.937 1.00 65.44 188 ARG A C 1
ATOM 1526 O O . ARG A 1 188 ? -22.200 -5.644 15.874 1.00 65.44 188 ARG A O 1
ATOM 1533 N N . MET A 1 189 ? -21.092 -3.868 15.052 1.00 59.69 189 MET A N 1
ATOM 1534 C CA . MET A 1 189 ? -21.121 -3.082 16.290 1.00 59.69 189 MET A CA 1
ATOM 1535 C C . MET A 1 189 ? -22.431 -2.314 16.509 1.00 59.69 189 MET A C 1
ATOM 1537 O O . MET A 1 189 ? -22.701 -1.875 17.629 1.00 59.69 189 MET A O 1
ATOM 1541 N N . ARG A 1 190 ? -23.274 -2.166 15.479 1.00 64.94 190 ARG A N 1
ATOM 1542 C CA . ARG A 1 190 ? -24.624 -1.614 15.646 1.00 64.94 190 ARG A CA 1
ATOM 1543 C C . ARG A 1 190 ? -25.546 -2.675 16.240 1.00 64.94 190 ARG A C 1
ATOM 1545 O O . ARG A 1 190 ? -26.020 -3.567 15.543 1.00 64.94 190 ARG A O 1
ATOM 1552 N N . ILE A 1 191 ? -25.822 -2.547 17.535 1.00 46.72 191 ILE A N 1
ATOM 1553 C CA . ILE A 1 191 ? -26.956 -3.216 18.179 1.00 46.72 191 ILE A CA 1
ATOM 1554 C C . ILE A 1 191 ? -28.226 -2.660 17.505 1.00 46.72 191 ILE A C 1
ATOM 1556 O O . ILE A 1 191 ? -28.363 -1.436 17.462 1.00 46.72 191 ILE A O 1
ATOM 1560 N N . PRO A 1 192 ? -29.109 -3.491 16.919 1.00 46.22 192 PRO A N 1
ATOM 15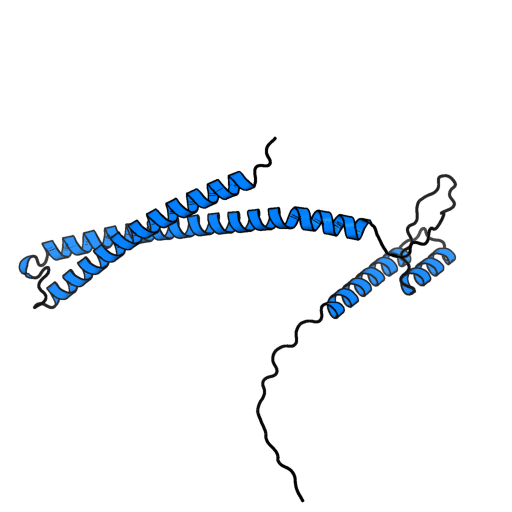61 C CA . PRO A 1 192 ? -30.382 -3.000 16.397 1.00 46.22 192 PRO A CA 1
ATOM 1562 C C . PRO A 1 192 ? -31.188 -2.375 17.545 1.00 46.22 192 PRO A C 1
ATOM 1564 O O . PRO A 1 192 ? -31.260 -2.968 18.622 1.00 46.22 192 PRO A O 1
ATOM 1567 N N . GLU A 1 193 ? -31.720 -1.170 17.313 1.00 40.53 193 GLU A N 1
ATOM 1568 C CA . GLU A 1 193 ? -32.612 -0.453 18.244 1.00 40.53 193 GLU A CA 1
ATOM 1569 C C . GLU A 1 193 ? -33.872 -1.257 18.591 1.00 40.53 193 GLU A C 1
ATOM 1571 O O . GLU A 1 193 ? -34.414 -1.944 17.690 1.00 40.53 193 GLU A O 1
#

pLDDT: mean 71.82, std 21.15, range [35.69, 97.94]

Secondary structure (DSSP, 8-state):
----------PPPPPP--HHHHHHHHHHHHHHHHHHHHHH-TTS-HHHHHHHHHHHHTT--EEEEPPTTS-PEEEE--S--HHHHHHHHHHHHHHHHHHHHHHHHHHHHHHHHHHHHHHHHHHHHHHHHHHHHHHHHH-TTTTT-TTSHHHHHHHHHHHHHHHHHHHHHHHHHHHHHHHHHHHHHHHHH----